Protein AF-0000000087155741 (afdb_homodimer)

InterPro domains:
  IPR010642 Invasion protein B [PF06776] (57-188)
  IPR038696 Invasion protein B superfamily [G3DSA:2.60.40.1880] (53-188)

Secondary structure (DSSP, 8-state):
----------------------------------------------------EEEEEEEEEE-SSTTSPPEEEEEEEEE-TTT--EEEEEEEEE-TTT--EEEEEEE-SSB-GGG-EEEEETTS--EEE---EEETTEEEEEEEPPHHHHHHHHH-SEEEEEEEBTT--EEEEEEE-TTHHHHHTTT-/----------------------------------------------------EEEEEEEEEE-SSTTSPPEEEEEEEEE-TTT--EEEEEEEEE-TTT--EEEEEEE-SSB-GGG-EEEEETTS--EEE---EEETTEEEEEEEPPHHHHHHHHH-SEEEEEEEBTT--EEEEEEE-TTHHHHHTTT-

Radius of gyration: 39.07 Å; Cα contacts (8 Å, |Δi|>4): 659; chains: 2; bounding box: 162×66×84 Å

Foldseek 3Di:
DPPCVDDPPPPCVDDDDPDPPPPPDPDPPPDPPPPPPDDDDDPPPQPQQPFAPKDPKDKDWDAPDPPGDIWMKIKIFGARNVPRHTAKMWMWTQDPPPRWIKIKMFHAPQFPQVQAKWKDFDPDDIDGFHFDAADPNGTIGIGTDDPVNVVSLQPGAWMWMWTGGPVRDIHIHIHGSVCVNVNVVVRD/DCPPPDDDCPDDDDDDDDPDDDDDPDDDPDPPDPPPPPPPPPPPPQPQQPFAPKDPKDKDWDAPDPPGDIWMKIKIFGARNVPRHTAKMWMWTQDPPPRWIKIKMFHAPQFPQVQAKWKDFDPDDIDGFHFDDADPSGTIGIGTDDPVNVVSLQPGQWMWMWTGGPVRRIHIHIHGSVCVNVNVVVRD

Nearest PDB structures (foldseek):
  3dtd-assembly1_C-2  TM=8.698E-01  e=8.700E-10  Bartonella henselae
  3dtd-assembly1_G-2  TM=8.835E-01  e=4.319E-09  Bartonella henselae
  3dtd-assembly1_F-1  TM=8.437E-01  e=2.934E-09  Bartonella henselae
  3fjv-assembly1_A  TM=5.878E-01  e=2.620E-03  Burkholderia pseudomallei K96243
  3dtd-assembly1_C-2  TM=8.702E-01  e=6.127E-10  Bartonella henselae

Solvent-accessible surface area (backbone atoms only — not comparable to full-atom values): 21958 Å² total; per-residue (Å²): 133,84,76,76,74,78,79,78,80,68,79,68,84,72,79,84,81,77,69,81,68,80,71,70,76,68,72,72,71,68,72,74,72,73,69,74,70,72,73,59,81,68,63,77,66,74,76,63,56,74,76,29,56,60,54,69,65,44,65,50,70,47,55,92,42,97,86,41,72,73,50,28,32,34,34,35,42,35,20,37,65,90,75,60,41,75,48,36,36,42,36,40,34,38,43,86,84,78,63,52,37,33,38,39,35,41,34,54,60,48,31,30,46,81,74,26,31,36,41,23,47,62,89,52,78,67,41,80,42,68,48,38,31,37,48,87,87,20,22,32,30,76,43,76,54,50,70,69,55,49,50,43,50,45,72,30,60,29,38,34,44,31,38,29,32,74,86,67,46,76,48,59,45,78,39,79,16,81,52,36,42,68,43,48,65,72,39,106,130,87,80,79,80,83,84,80,83,77,80,73,84,76,82,89,80,84,80,79,74,93,80,62,92,70,78,76,76,75,69,74,71,72,69,72,64,69,70,64,74,68,66,77,69,75,77,66,60,74,79,31,57,61,54,70,65,44,67,49,72,47,54,94,42,98,86,41,72,73,50,27,32,33,35,37,41,35,19,38,66,91,75,59,43,76,46,36,37,42,36,41,35,40,44,86,84,77,64,51,38,33,36,40,35,39,34,56,61,47,30,28,47,81,76,25,31,36,41,23,46,60,89,52,77,68,41,81,41,67,48,38,32,37,50,88,88,19,23,31,29,76,44,75,54,50,71,69,54,49,51,42,48,45,73,29,60,27,38,33,44,31,38,28,32,75,86,67,47,76,48,60,46,78,39,80,16,81,53,36,41,68,44,47,65,73,38,106

Structure (mmCIF, N/CA/C/O backbone):
data_AF-0000000087155741-model_v1
#
loop_
_entity.id
_entity.type
_entity.pdbx_description
1 polymer 'Invasion protein B'
#
loop_
_atom_site.group_PDB
_atom_site.id
_atom_site.type_symbol
_atom_site.label_atom_id
_atom_site.label_alt_id
_atom_site.label_comp_id
_atom_site.label_asym_id
_atom_site.label_entity_id
_atom_site.label_seq_id
_atom_site.pdbx_PDB_ins_code
_atom_site.Cartn_x
_atom_site.Cartn_y
_atom_site.Cartn_z
_atom_site.occupancy
_atom_site.B_iso_or_equiv
_atom_site.auth_seq_id
_atom_site.auth_comp_id
_atom_site.auth_asym_id
_atom_site.auth_atom_id
_atom_site.pdbx_PDB_model_num
ATOM 1 N N . MET A 1 1 ? -69.438 -30.891 37.125 1 28.08 1 MET A N 1
ATOM 2 C CA . MET A 1 1 ? -69.312 -31.453 35.781 1 28.08 1 MET A CA 1
ATOM 3 C C . MET A 1 1 ? -70 -30.594 34.75 1 28.08 1 MET A C 1
ATOM 5 O O . MET A 1 1 ? -71.062 -30.953 34.281 1 28.08 1 MET A O 1
ATOM 9 N N . LYS A 1 2 ? -69.938 -29.266 35.031 1 29.38 2 LYS A N 1
ATOM 10 C CA . LYS A 1 2 ? -70.812 -28.172 34.656 1 29.38 2 LYS A CA 1
ATOM 11 C C . LYS A 1 2 ? -70.688 -27.812 33.188 1 29.38 2 LYS A C 1
ATOM 13 O O . LYS A 1 2 ? -69.688 -27.156 32.812 1 29.38 2 LYS A O 1
ATOM 18 N N . ILE A 1 3 ? -71.062 -28.953 32.25 1 33.22 3 ILE A N 1
ATOM 19 C CA . ILE A 1 3 ? -70.688 -29.047 30.828 1 33.22 3 ILE A CA 1
ATOM 20 C C . ILE A 1 3 ? -71.5 -28.016 30.031 1 33.22 3 ILE A C 1
ATOM 22 O O . ILE A 1 3 ? -72.75 -28.188 29.828 1 33.22 3 ILE A O 1
ATOM 26 N N . VAL A 1 4 ? -71.438 -26.75 30.438 1 31.81 4 VAL A N 1
ATOM 27 C CA . VAL A 1 4 ? -72.375 -25.75 29.938 1 31.81 4 VAL A CA 1
ATOM 28 C C . VAL A 1 4 ? -72.125 -25.484 28.453 1 31.81 4 VAL A C 1
ATOM 30 O O . VAL A 1 4 ? -71.125 -24.891 28.094 1 31.81 4 VAL A O 1
ATOM 33 N N . ALA A 1 5 ? -72.375 -26.578 27.609 1 32.66 5 ALA A N 1
ATOM 34 C CA . ALA A 1 5 ? -72 -26.562 26.203 1 32.66 5 ALA A CA 1
ATOM 35 C C . ALA A 1 5 ? -72.812 -25.578 25.391 1 32.66 5 ALA A C 1
ATOM 37 O O . ALA A 1 5 ? -74 -25.75 25.25 1 32.66 5 ALA A O 1
ATOM 38 N N . LYS A 1 6 ? -72.5 -24.281 25.594 1 30.98 6 LYS A N 1
ATOM 39 C CA . LYS A 1 6 ? -73.375 -23.234 25.062 1 30.98 6 LYS A CA 1
ATOM 40 C C . LYS A 1 6 ? -73.562 -23.391 23.562 1 30.98 6 LYS A C 1
ATOM 42 O O . LYS A 1 6 ? -72.625 -23.781 22.844 1 30.98 6 LYS A O 1
ATOM 47 N N . SER A 1 7 ? -74.875 -23.266 23.188 1 28.97 7 SER A N 1
ATOM 48 C CA . SER A 1 7 ? -75.75 -23.453 22.031 1 28.97 7 SER A CA 1
ATOM 49 C C . SER A 1 7 ? -75.312 -22.625 20.844 1 28.97 7 SER A C 1
ATOM 51 O O . SER A 1 7 ? -74.812 -21.5 21 1 28.97 7 SER A O 1
ATOM 53 N N . LEU A 1 8 ? -75 -23.328 19.672 1 31.33 8 LEU A N 1
ATOM 54 C CA . LEU A 1 8 ? -74.438 -23.172 18.344 1 31.33 8 LEU A CA 1
ATOM 55 C C . LEU A 1 8 ? -75.375 -22.344 17.453 1 31.33 8 LEU A C 1
ATOM 57 O O . LEU A 1 8 ? -75.5 -22.656 16.266 1 31.33 8 LEU A O 1
ATOM 61 N N . VAL A 1 9 ? -75.812 -21.062 18 1 27.45 9 VAL A N 1
ATOM 62 C CA . VAL A 1 9 ? -76.938 -20.531 17.312 1 27.45 9 VAL A CA 1
ATOM 63 C C . VAL A 1 9 ? -76.625 -20.188 15.867 1 27.45 9 VAL A C 1
ATOM 65 O O . VAL A 1 9 ? -75.688 -19.406 15.625 1 27.45 9 VAL A O 1
ATOM 68 N N . VAL A 1 10 ? -76.938 -21.062 14.93 1 28.53 10 VAL A N 1
ATOM 69 C CA . VAL A 1 10 ? -76.688 -21.203 13.508 1 28.53 10 VAL A CA 1
ATOM 70 C C . VAL A 1 10 ? -77.438 -20.125 12.719 1 28.53 10 VAL A C 1
ATOM 72 O O . VAL A 1 10 ? -77.375 -20.094 11.492 1 28.53 10 VAL A O 1
ATOM 75 N N . LEU A 1 11 ? -77.312 -18.828 13.289 1 26.23 11 LEU A N 1
ATOM 76 C CA . LEU A 1 11 ? -78.375 -17.984 12.766 1 26.23 11 LEU A CA 1
ATOM 77 C C . LEU A 1 11 ? -78.25 -17.797 11.258 1 26.23 11 LEU A C 1
ATOM 79 O O . LEU A 1 11 ? -77.188 -17.359 10.773 1 26.23 11 LEU A O 1
ATOM 83 N N . LEU A 1 12 ? -79 -18.562 10.516 1 29.14 12 LEU A N 1
ATOM 84 C CA . LEU A 1 12 ? -79.188 -18.859 9.102 1 29.14 12 LEU A CA 1
ATOM 85 C C . LEU A 1 12 ? -79.625 -17.641 8.312 1 29.14 12 LEU A C 1
ATOM 87 O O . LEU A 1 12 ? -79.938 -17.719 7.125 1 29.14 12 LEU A O 1
ATOM 91 N N . THR A 1 13 ? -79.25 -16.422 8.875 1 26.19 13 THR A N 1
ATOM 92 C CA . THR A 1 13 ? -80.125 -15.367 8.43 1 26.19 13 THR A CA 1
ATOM 93 C C . THR A 1 13 ? -80.125 -15.266 6.906 1 26.19 13 THR A C 1
ATOM 95 O O . THR A 1 13 ? -79.062 -15.258 6.281 1 26.19 13 THR A O 1
ATOM 98 N N . ALA A 1 14 ? -81.188 -15.664 6.41 1 23.64 14 ALA A N 1
ATOM 99 C CA . ALA A 1 14 ? -81.688 -16 5.086 1 23.64 14 ALA A CA 1
ATOM 100 C C . ALA A 1 14 ? -81.438 -14.867 4.098 1 23.64 14 ALA A C 1
ATOM 102 O O . ALA A 1 14 ? -80.938 -15.094 3.004 1 23.64 14 ALA A O 1
ATOM 103 N N . LEU A 1 15 ? -82.312 -13.805 4.223 1 25.3 15 LEU A N 1
ATOM 104 C CA . LEU A 1 15 ? -83.312 -13.672 3.166 1 25.3 15 LEU A CA 1
ATOM 105 C C . LEU A 1 15 ? -82.812 -12.836 2.01 1 25.3 15 LEU A C 1
ATOM 107 O O . LEU A 1 15 ? -82.938 -13.195 0.844 1 25.3 15 LEU A O 1
ATOM 111 N N . GLY A 1 16 ? -82.562 -11.477 2.188 1 24.88 16 GLY A N 1
ATOM 112 C CA . GLY A 1 16 ? -83.375 -10.516 1.485 1 24.88 16 GLY A CA 1
ATOM 113 C C . GLY A 1 16 ? -82.812 -10.164 0.105 1 24.88 16 GLY A C 1
ATOM 114 O O . GLY A 1 16 ? -81.625 -10.328 -0.17 1 24.88 16 GLY A O 1
ATOM 115 N N . VAL A 1 17 ? -83.688 -9.984 -0.93 1 31.94 17 VAL A N 1
ATOM 116 C CA . VAL A 1 17 ? -84 -9.938 -2.359 1 31.94 17 VAL A CA 1
ATOM 117 C C . VAL A 1 17 ? -83.312 -8.734 -2.99 1 31.94 17 VAL A C 1
ATOM 119 O O . VAL A 1 17 ? -83.688 -7.59 -2.758 1 31.94 17 VAL A O 1
ATOM 122 N N . ALA A 1 18 ? -81.938 -8.688 -3.08 1 28.47 18 ALA A N 1
ATOM 123 C CA . ALA A 1 18 ? -81.125 -7.48 -3.305 1 28.47 18 ALA A CA 1
ATOM 124 C C . ALA A 1 18 ? -81.375 -6.93 -4.707 1 28.47 18 ALA A C 1
ATOM 126 O O . ALA A 1 18 ? -81.062 -7.609 -5.699 1 28.47 18 ALA A O 1
ATOM 127 N N . GLY A 1 19 ? -82.562 -6.441 -4.883 1 27.44 19 GLY A N 1
ATOM 128 C CA . GLY A 1 19 ? -82.938 -5.922 -6.184 1 27.44 19 GLY A CA 1
ATOM 129 C C . GLY A 1 19 ? -81.875 -5.137 -6.871 1 27.44 19 GLY A C 1
ATOM 130 O O . GLY A 1 19 ? -80.938 -4.613 -6.211 1 27.44 19 GLY A O 1
ATOM 131 N N . ALA A 1 20 ? -81.812 -5.23 -8.18 1 29.44 20 ALA A N 1
ATOM 132 C CA . ALA A 1 20 ? -80.75 -5.02 -9.188 1 29.44 20 ALA A CA 1
ATOM 133 C C . ALA A 1 20 ? -80.5 -3.531 -9.414 1 29.44 20 ALA A C 1
ATOM 135 O O . ALA A 1 20 ? -81.312 -2.842 -10.023 1 29.44 20 ALA A O 1
ATOM 136 N N . GLY A 1 21 ? -80.562 -2.732 -8.297 1 26.12 21 GLY A N 1
ATOM 137 C CA . GLY A 1 21 ? -80.562 -1.307 -8.586 1 26.12 21 GLY A CA 1
ATOM 138 C C . GLY A 1 21 ? -79.438 -0.919 -9.562 1 26.12 21 GLY A C 1
ATOM 139 O O . GLY A 1 21 ? -78.438 -1.609 -9.672 1 26.12 21 GLY A O 1
ATOM 140 N N . HIS A 1 22 ? -79.938 -0.203 -10.547 1 30.97 22 HIS A N 1
ATOM 141 C CA . HIS A 1 22 ? -79.25 0.369 -11.711 1 30.97 22 HIS A CA 1
ATOM 142 C C . HIS A 1 22 ? -78 1.117 -11.305 1 30.97 22 HIS A C 1
ATOM 144 O O . HIS A 1 22 ? -78.062 2.141 -10.625 1 30.97 22 HIS A O 1
ATOM 150 N N . ALA A 1 23 ? -76.938 0.448 -10.828 1 26.88 23 ALA A N 1
ATOM 151 C CA . ALA A 1 23 ? -75.875 1.231 -10.195 1 26.88 23 ALA A CA 1
ATOM 152 C C . ALA A 1 23 ? -75.188 2.088 -11.219 1 26.88 23 ALA A C 1
ATOM 154 O O . ALA A 1 23 ? -74.438 1.564 -12.078 1 26.88 23 ALA A O 1
ATOM 155 N N . GLN A 1 24 ? -76.062 3.004 -11.828 1 27.42 24 GLN A N 1
ATOM 156 C CA . GLN A 1 24 ? -75.312 3.75 -12.812 1 27.42 24 GLN A CA 1
ATOM 157 C C . GLN A 1 24 ? -73.875 4.117 -12.266 1 27.42 24 GLN A C 1
ATOM 159 O O . GLN A 1 24 ? -73.75 4.477 -11.094 1 27.42 24 GLN A O 1
ATOM 164 N N . ALA A 1 25 ? -73 3.914 -13.109 1 28.09 25 ALA A N 1
ATOM 165 C CA . ALA A 1 25 ? -71.562 3.861 -12.898 1 28.09 25 ALA A CA 1
ATOM 166 C C . ALA A 1 25 ? -71 5.195 -12.375 1 28.09 25 ALA A C 1
ATOM 168 O O . ALA A 1 25 ? -71.25 6.242 -12.984 1 28.09 25 ALA A O 1
ATOM 169 N N . PRO A 1 26 ? -71.188 5.531 -10.961 1 24.05 26 PRO A N 1
ATOM 170 C CA . PRO A 1 26 ? -70.688 6.859 -10.648 1 24.05 26 PRO A CA 1
ATOM 171 C C . PRO A 1 26 ? -69.438 7.215 -11.477 1 24.05 26 PRO A C 1
ATOM 173 O O . PRO A 1 26 ? -68.75 6.324 -11.992 1 24.05 26 PRO A O 1
ATOM 176 N N . LYS A 1 27 ? -69.5 8.531 -11.781 1 25.7 27 LYS A N 1
ATOM 177 C CA . LYS A 1 27 ? -68.375 9.297 -12.297 1 25.7 27 LYS A CA 1
ATOM 178 C C . LYS A 1 27 ? -67.062 8.75 -11.766 1 25.7 27 LYS A C 1
ATOM 180 O O . LYS A 1 27 ? -66.938 8.555 -10.555 1 25.7 27 LYS A O 1
ATOM 185 N N . ALA A 1 28 ? -66.5 8.133 -12.562 1 26.72 28 ALA A N 1
ATOM 186 C CA . ALA A 1 28 ? -65.188 7.508 -12.258 1 26.72 28 ALA A CA 1
ATOM 187 C C . ALA A 1 28 ? -64.375 8.406 -11.352 1 26.72 28 ALA A C 1
ATOM 189 O O . ALA A 1 28 ? -64.125 9.57 -11.68 1 26.72 28 ALA A O 1
ATOM 190 N N . LYS A 1 29 ? -64.75 8.539 -9.914 1 23.39 29 LYS A N 1
ATOM 191 C CA . LYS A 1 29 ? -63.75 9.305 -9.141 1 23.39 29 LYS A CA 1
ATOM 192 C C . LYS A 1 29 ? -62.344 9.141 -9.719 1 23.39 29 LYS A C 1
ATOM 194 O O . LYS A 1 29 ? -61.875 8.016 -9.875 1 23.39 29 LYS A O 1
ATOM 199 N N . ASN A 1 30 ? -62.156 9.953 -10.617 1 27.33 30 ASN A N 1
ATOM 200 C CA . ASN A 1 30 ? -60.781 10.016 -11.102 1 27.33 30 ASN A CA 1
ATOM 201 C C . ASN A 1 30 ? -59.781 9.609 -10.016 1 27.33 30 ASN A C 1
ATOM 203 O O . ASN A 1 30 ? -59.969 9.914 -8.836 1 27.33 30 ASN A O 1
ATOM 207 N N . ALA A 1 31 ? -59.125 8.484 -10.195 1 30.7 31 ALA A N 1
ATOM 208 C CA . ALA A 1 31 ? -58.125 7.848 -9.367 1 30.7 31 ALA A CA 1
ATOM 209 C C . ALA A 1 31 ? -57.312 8.883 -8.594 1 30.7 31 ALA A C 1
ATOM 211 O O . ALA A 1 31 ? -56.938 9.93 -9.125 1 30.7 31 ALA A O 1
ATOM 212 N N . PRO A 1 32 ? -57.375 8.945 -7.094 1 27.22 32 PRO A N 1
ATOM 213 C CA . PRO A 1 32 ? -56.562 9.883 -6.344 1 27.22 32 PRO A CA 1
ATOM 214 C C . PRO A 1 32 ? -55.219 10.172 -7.027 1 27.22 32 PRO A C 1
ATOM 216 O O . PRO A 1 32 ? -54.719 9.328 -7.781 1 27.22 32 PRO A O 1
ATOM 219 N N . ALA A 1 33 ? -54.938 11.453 -7.238 1 32.44 33 ALA A N 1
ATOM 220 C CA . ALA A 1 33 ? -53.562 11.859 -7.594 1 32.44 33 ALA A CA 1
ATOM 221 C C . ALA A 1 33 ? -52.531 10.977 -6.898 1 32.44 33 ALA A C 1
ATOM 223 O O . ALA A 1 33 ? -52.719 10.578 -5.746 1 32.44 33 ALA A O 1
ATOM 224 N N . ALA A 1 34 ? -51.969 10.047 -7.641 1 34.53 34 ALA A N 1
ATOM 225 C CA . ALA A 1 34 ? -50.938 9.25 -7 1 34.53 34 ALA A CA 1
ATOM 226 C C . ALA A 1 34 ? -50.25 10.047 -5.883 1 34.53 34 ALA A C 1
ATOM 228 O O . ALA A 1 34 ? -49.969 11.234 -6.035 1 34.53 34 ALA A O 1
ATOM 229 N N . ALA A 1 35 ? -50.531 9.781 -4.641 1 32.09 35 ALA A N 1
ATOM 230 C CA . ALA A 1 35 ? -49.781 10.414 -3.561 1 32.09 35 ALA A CA 1
ATOM 231 C C . ALA A 1 35 ? -48.312 10.68 -3.975 1 32.09 35 ALA A C 1
ATOM 233 O O . ALA A 1 35 ? -47.75 9.914 -4.738 1 32.09 35 ALA A O 1
ATOM 234 N N . PRO A 1 36 ? -47.875 11.914 -3.82 1 30.33 36 PRO A N 1
ATOM 235 C CA . PRO A 1 36 ? -46.438 12.094 -4.109 1 30.33 36 PRO A CA 1
ATOM 236 C C . PRO A 1 36 ? -45.594 10.961 -3.559 1 30.33 36 PRO A C 1
ATOM 238 O O . PRO A 1 36 ? -45.969 10.328 -2.562 1 30.33 36 PRO A O 1
ATOM 241 N N . ALA A 1 37 ? -44.812 10.305 -4.52 1 37.59 37 ALA A N 1
ATOM 242 C CA . ALA A 1 37 ? -43.75 9.344 -4.207 1 37.59 37 ALA A CA 1
ATOM 243 C C . ALA A 1 37 ? -43.125 9.648 -2.85 1 37.59 37 ALA A C 1
ATOM 245 O O . ALA A 1 37 ? -42.812 10.797 -2.543 1 37.59 37 ALA A O 1
ATOM 246 N N . PRO A 1 38 ? -43.656 8.875 -1.939 1 29.83 38 PRO A N 1
ATOM 247 C CA . PRO A 1 38 ? -42.938 9.367 -0.748 1 29.83 38 PRO A CA 1
ATOM 248 C C . PRO A 1 38 ? -41.531 9.883 -1.058 1 29.83 38 PRO A C 1
ATOM 250 O O . PRO A 1 38 ? -40.875 9.367 -1.955 1 29.83 38 PRO A O 1
ATOM 253 N N . ALA A 1 39 ? -41.344 10.664 -0.529 1 34 39 ALA A N 1
ATOM 254 C CA . ALA A 1 39 ? -40.062 11.312 -0.427 1 34 39 ALA A CA 1
ATOM 255 C C . ALA A 1 39 ? -38.938 10.281 -0.371 1 34 39 ALA A C 1
ATOM 257 O O . ALA A 1 39 ? -39.188 9.094 -0.149 1 34 39 ALA A O 1
ATOM 258 N N . GLN A 1 40 ? -38.094 10.297 0.322 1 30.83 40 GLN A N 1
ATOM 259 C CA . GLN A 1 40 ? -36.719 10.789 0.253 1 30.83 40 GLN A CA 1
ATOM 260 C C . GLN A 1 40 ? -35.719 9.664 0.451 1 30.83 40 GLN A C 1
ATOM 262 O O . GLN A 1 40 ? -34.531 9.828 0.173 1 30.83 40 GLN A O 1
ATOM 267 N N . PRO A 1 41 ? -35.875 8.391 0.787 1 32.22 41 PRO A N 1
ATOM 268 C CA . PRO A 1 41 ? -34.875 8.445 1.859 1 32.22 41 PRO A CA 1
ATOM 269 C C . PRO A 1 41 ? -33.5 8.859 1.358 1 32.22 41 PRO A C 1
ATOM 271 O O . PRO A 1 41 ? -33.062 8.414 0.288 1 32.22 41 PRO A O 1
ATOM 274 N N . THR A 1 42 ? -33.062 9.945 1.697 1 32.66 42 THR A N 1
ATOM 275 C CA . THR A 1 42 ? -31.672 10.289 1.542 1 32.66 42 THR A CA 1
ATOM 276 C C . THR A 1 42 ? -30.797 9.047 1.632 1 32.66 42 THR A C 1
ATOM 278 O O . THR A 1 42 ? -30.922 8.258 2.572 1 32.66 42 THR A O 1
ATOM 281 N N . ALA A 1 43 ? -30.484 8.555 0.605 1 35.5 43 ALA A N 1
ATOM 282 C CA . ALA A 1 43 ? -29.422 7.555 0.646 1 35.5 43 ALA A CA 1
ATOM 283 C C . ALA A 1 43 ? -28.688 7.59 1.982 1 35.5 43 ALA A C 1
ATOM 285 O O . ALA A 1 43 ? -28.5 8.656 2.57 1 35.5 43 ALA A O 1
ATOM 286 N N . PRO A 1 44 ? -28.797 6.566 2.719 1 31.23 44 PRO A N 1
ATOM 287 C CA . PRO A 1 44 ? -28 6.684 3.943 1 31.23 44 PRO A CA 1
ATOM 288 C C . PRO A 1 44 ? -26.781 7.594 3.771 1 31.23 44 PRO A C 1
ATOM 290 O O . PRO A 1 44 ? -26.031 7.461 2.799 1 31.23 44 PRO A O 1
ATOM 293 N N . GLN A 1 45 ? -26.859 8.805 4.164 1 32.66 45 GLN A N 1
ATOM 294 C CA . GLN A 1 45 ? -25.641 9.57 4.363 1 32.66 45 GLN A CA 1
ATOM 295 C C . GLN A 1 45 ? -24.453 8.664 4.691 1 32.66 45 GLN A C 1
ATOM 297 O O . GLN A 1 45 ? -24.562 7.785 5.551 1 32.66 45 GLN A O 1
ATOM 302 N N . GLN A 1 46 ? -23.578 8.461 3.805 1 36.75 46 GLN A N 1
ATOM 303 C CA . GLN A 1 46 ? -22.312 7.816 4.129 1 36.75 46 GLN A CA 1
ATOM 304 C C . GLN A 1 46 ? -22.047 7.852 5.633 1 36.75 46 GLN A C 1
ATOM 306 O O . GLN A 1 46 ? -22 8.93 6.238 1 36.75 46 GLN A O 1
ATOM 311 N N . ALA A 1 47 ? -22.516 6.824 6.246 1 33.81 47 ALA A N 1
ATOM 312 C CA . ALA A 1 47 ? -22.141 6.734 7.656 1 33.81 47 ALA A CA 1
ATOM 313 C C . ALA A 1 47 ? -20.828 7.457 7.922 1 33.81 47 ALA A C 1
ATOM 315 O O . ALA A 1 47 ? -19.781 7.066 7.406 1 33.81 47 ALA A O 1
ATOM 316 N N . ASP A 1 48 ? -20.953 8.727 8.219 1 35.97 48 ASP A N 1
ATOM 317 C CA . ASP A 1 48 ? -19.781 9.359 8.828 1 35.97 48 ASP A CA 1
ATOM 318 C C . ASP A 1 48 ? -19.188 8.477 9.93 1 35.97 48 ASP A C 1
ATOM 320 O O . ASP A 1 48 ? -19.891 8.117 10.883 1 35.97 48 ASP A O 1
ATOM 324 N N . ALA A 1 49 ? -18.312 7.684 9.562 1 47.53 49 ALA A N 1
ATOM 325 C CA . ALA A 1 49 ? -17.641 7.039 10.688 1 47.53 49 ALA A CA 1
ATOM 326 C C . ALA A 1 49 ? -17.719 7.898 11.945 1 47.53 49 ALA A C 1
ATOM 328 O O . ALA A 1 49 ? -17.672 9.125 11.867 1 47.53 49 ALA A O 1
ATOM 329 N N . PRO A 1 50 ? -18.219 7.289 13.031 1 46.84 50 PRO A N 1
ATOM 330 C CA . PRO A 1 50 ? -18.25 8.109 14.242 1 46.84 50 PRO A CA 1
ATOM 331 C C . PRO A 1 50 ? -17 8.984 14.383 1 46.84 50 PRO A C 1
ATOM 333 O O . PRO A 1 50 ? -15.906 8.578 13.977 1 46.84 50 PRO A O 1
ATOM 336 N N . PRO A 1 51 ? -17.219 10.219 14.617 1 47.59 51 PRO A N 1
ATOM 337 C CA . PRO A 1 51 ? -16.109 11.141 14.773 1 47.59 51 PRO A CA 1
ATOM 338 C C . PRO A 1 51 ? -15 10.586 15.672 1 47.59 51 PRO A C 1
ATOM 340 O O . PRO A 1 51 ? -15.273 10.195 16.812 1 47.59 51 PRO A O 1
ATOM 343 N N . GLY A 1 52 ? -14.117 9.844 15.258 1 53.41 52 GLY A N 1
ATOM 344 C CA . GLY A 1 52 ? -12.938 9.57 16.078 1 53.41 52 GLY A CA 1
ATOM 345 C C . GLY A 1 52 ? -12.477 10.781 16.859 1 53.41 52 GLY A C 1
ATOM 346 O O . GLY A 1 52 ? -12.852 11.914 16.562 1 53.41 52 GLY A O 1
ATOM 347 N N . SER A 1 53 ? -12.227 10.531 18.078 1 58.62 53 SER A N 1
ATOM 348 C CA . SER A 1 53 ? -11.609 11.594 18.859 1 58.62 53 SER A CA 1
ATOM 349 C C . SER A 1 53 ? -10.383 12.164 18.156 1 58.62 53 SER A C 1
ATOM 351 O O . SER A 1 53 ? -9.484 11.414 17.766 1 58.62 53 SER A O 1
ATOM 353 N N . ASN A 1 54 ? -10.539 13.25 17.516 1 65.62 54 ASN A N 1
ATOM 354 C CA . ASN A 1 54 ? -9.445 14.016 16.938 1 65.62 54 ASN A CA 1
ATOM 355 C C . ASN A 1 54 ? -8.742 14.875 17.984 1 65.62 54 ASN A C 1
ATOM 357 O O . ASN A 1 54 ? -9.398 15.508 18.812 1 65.62 54 ASN A O 1
ATOM 361 N N . THR A 1 55 ? -7.496 14.539 18.203 1 70.06 55 THR A N 1
ATOM 362 C CA . THR A 1 55 ? -6.691 15.469 18.984 1 70.06 55 THR A CA 1
ATOM 363 C C . THR A 1 55 ? -6.176 16.609 18.094 1 70.06 55 THR A C 1
ATOM 365 O O . THR A 1 55 ? -5.547 16.359 17.062 1 70.06 55 THR A O 1
ATOM 368 N N . GLY A 1 56 ? -6.703 17.812 18.234 1 88 56 GLY A N 1
ATOM 369 C CA . GLY A 1 56 ? -6.238 19.016 17.562 1 88 56 GLY A CA 1
ATOM 370 C C . GLY A 1 56 ? -4.832 18.891 17.016 1 88 56 GLY A C 1
ATOM 371 O O . GLY A 1 56 ? -4.215 17.828 17.109 1 88 56 GLY A O 1
ATOM 372 N N . TRP A 1 57 ? -4.328 19.859 16.203 1 95.12 57 TRP A N 1
ATOM 373 C CA . TRP A 1 57 ? -2.965 19.891 15.688 1 95.12 57 TRP A CA 1
ATOM 374 C C . TRP A 1 57 ? -1.966 20.203 16.797 1 95.12 57 TRP A C 1
ATOM 376 O O . TRP A 1 57 ? -2.225 21.047 17.656 1 95.12 57 TRP A O 1
ATOM 386 N N . VAL A 1 58 ? -0.867 19.469 16.75 1 94.75 58 VAL A N 1
ATOM 387 C CA . VAL A 1 58 ? 0.188 19.688 17.734 1 94.75 58 VAL A CA 1
ATOM 388 C C . VAL A 1 58 ? 1.526 19.891 17.031 1 94.75 58 VAL A C 1
ATOM 390 O O . VAL A 1 58 ? 1.88 19.109 16.141 1 94.75 58 VAL A O 1
ATOM 393 N N . ALA A 1 59 ? 2.221 20.875 17.438 1 95.25 59 ALA A N 1
ATOM 394 C CA . ALA A 1 59 ? 3.561 21.125 16.906 1 95.25 59 ALA A CA 1
ATOM 395 C C . ALA A 1 59 ? 4.629 20.594 17.859 1 95.25 59 ALA A C 1
ATOM 397 O O . ALA A 1 59 ? 4.48 20.703 19.094 1 95.25 59 ALA A O 1
ATOM 398 N N . ARG A 1 60 ? 5.574 20.031 17.312 1 92.62 60 ARG A N 1
ATOM 399 C CA . ARG A 1 60 ? 6.746 19.609 18.078 1 92.62 60 ARG A CA 1
ATOM 400 C C . ARG A 1 60 ? 8.031 19.953 17.328 1 92.62 60 ARG A C 1
ATOM 402 O O . ARG A 1 60 ? 8.109 19.797 16.109 1 92.62 60 ARG A O 1
ATOM 409 N N . CYS A 1 61 ? 9 20.438 18.109 1 89.75 61 CYS A N 1
ATOM 410 C CA . CYS A 1 61 ? 10.297 20.781 17.531 1 89.75 61 CYS A CA 1
ATOM 411 C C . CYS A 1 61 ? 11.422 20.094 18.312 1 89.75 61 CYS A C 1
ATOM 413 O O . CYS A 1 61 ? 11.367 20 19.547 1 89.75 61 CYS A O 1
ATOM 415 N N . THR A 1 62 ? 12.258 19.578 17.594 1 87.88 62 THR A N 1
ATOM 416 C CA . THR A 1 62 ? 13.422 18.953 18.203 1 87.88 62 THR A CA 1
ATOM 417 C C . THR A 1 62 ? 14.711 19.438 17.562 1 87.88 62 THR A C 1
ATOM 419 O O . THR A 1 62 ? 14.695 19.953 16.438 1 87.88 62 THR A O 1
ATOM 422 N N . SER A 1 63 ? 15.797 19.469 18.359 1 86.56 63 SER A N 1
ATOM 423 C CA . SER A 1 63 ? 17.125 19.828 17.875 1 86.56 63 SER A CA 1
ATOM 424 C C . SER A 1 63 ? 18.172 18.828 18.359 1 86.56 63 SER A C 1
ATOM 426 O O . SER A 1 63 ? 18.047 18.281 19.453 1 86.56 63 SER A O 1
ATOM 428 N N . ALA A 1 64 ? 19.156 18.5 17.375 1 88.25 64 ALA A N 1
ATOM 429 C CA . ALA A 1 64 ? 20.234 17.594 17.766 1 88.25 64 ALA A CA 1
ATOM 430 C C . ALA A 1 64 ? 21.109 18.203 18.859 1 88.25 64 ALA A C 1
ATOM 432 O O . ALA A 1 64 ? 21.734 17.469 19.641 1 88.25 64 ALA A O 1
ATOM 433 N N . SER A 1 65 ? 21.25 19.531 18.828 1 89 65 SER A N 1
ATOM 434 C CA . SER A 1 65 ? 22.047 20.266 19.812 1 89 65 SER A CA 1
ATOM 435 C C . SER A 1 65 ? 21.562 21.703 19.953 1 89 65 SER A C 1
ATOM 437 O O . SER A 1 65 ? 20.688 22.141 19.203 1 89 65 SER A O 1
ATOM 439 N N . ARG A 1 66 ? 22.062 22.391 20.969 1 88.88 66 ARG A N 1
ATOM 440 C CA . ARG A 1 66 ? 21.672 23.766 21.234 1 88.88 66 ARG A CA 1
ATOM 441 C C . ARG A 1 66 ? 21.906 24.641 20.016 1 88.88 66 ARG A C 1
ATOM 443 O O . ARG A 1 66 ? 21.188 25.625 19.781 1 88.88 66 ARG A O 1
ATOM 450 N N . ASP A 1 67 ? 22.953 24.25 19.203 1 89 67 ASP A N 1
ATOM 451 C CA . ASP A 1 67 ? 23.344 25.094 18.078 1 89 67 ASP A CA 1
ATOM 452 C C . ASP A 1 67 ? 22.781 24.562 16.766 1 89 67 ASP A C 1
ATOM 454 O O . ASP A 1 67 ? 22.953 25.172 15.719 1 89 67 ASP A O 1
ATOM 458 N N . ALA A 1 68 ? 22.141 23.5 16.859 1 84.25 68 ALA A N 1
ATOM 459 C CA . ALA A 1 68 ? 21.609 22.906 15.641 1 84.25 68 ALA A CA 1
ATOM 460 C C . ALA A 1 68 ? 20.234 23.453 15.312 1 84.25 68 ALA A C 1
ATOM 462 O O . ALA A 1 68 ? 19.469 23.828 16.203 1 84.25 68 ALA A O 1
ATOM 463 N N . PRO A 1 69 ? 20.016 23.594 13.992 1 83.56 69 PRO A N 1
ATOM 464 C CA . PRO A 1 69 ? 18.672 24.031 13.609 1 83.56 69 PRO A CA 1
ATOM 465 C C . PRO A 1 69 ? 17.578 23.141 14.164 1 83.56 69 PRO A C 1
ATOM 467 O O . PRO A 1 69 ? 17.797 21.938 14.359 1 83.56 69 PRO A O 1
ATOM 470 N N . LEU A 1 70 ? 16.438 23.812 14.469 1 83.5 70 LEU A N 1
ATOM 471 C CA . LEU A 1 70 ? 15.266 23.062 14.922 1 83.5 70 LEU A CA 1
ATOM 472 C C . LEU A 1 70 ? 14.594 22.344 13.758 1 83.5 70 LEU A C 1
ATOM 474 O O . LEU A 1 70 ? 14.477 22.906 12.664 1 83.5 70 LEU A O 1
ATOM 478 N N . GLU A 1 71 ? 14.289 21.078 14 1 87.5 71 GLU A N 1
ATOM 479 C CA . GLU A 1 71 ? 13.375 20.359 13.125 1 87.5 71 GLU A CA 1
ATOM 480 C C . GLU A 1 71 ? 11.961 20.328 13.711 1 87.5 71 GLU A C 1
ATOM 482 O O . GLU A 1 71 ? 11.75 19.781 14.805 1 87.5 71 GLU A O 1
ATOM 487 N N . CYS A 1 72 ? 11.07 21.016 12.969 1 90.25 72 CYS A N 1
ATOM 488 C CA . CYS A 1 72 ? 9.727 21.141 13.523 1 90.25 72 CYS A CA 1
ATOM 489 C C . CYS A 1 72 ? 8.711 20.406 12.656 1 90.25 72 CYS A C 1
ATOM 491 O O . CYS A 1 72 ? 8.844 20.375 11.43 1 90.25 72 CYS A O 1
ATOM 493 N N . ALA A 1 73 ? 7.719 19.844 13.336 1 95.25 73 ALA A N 1
ATOM 494 C CA . ALA A 1 73 ? 6.605 19.188 12.664 1 95.25 73 ALA A CA 1
ATOM 495 C C . ALA A 1 73 ? 5.297 19.406 13.422 1 95.25 73 ALA A C 1
ATOM 497 O O . ALA A 1 73 ? 5.309 19.734 14.609 1 95.25 73 ALA A O 1
ATOM 498 N N . MET A 1 74 ? 4.266 19.266 12.664 1 95.94 74 MET A N 1
ATOM 499 C CA . MET A 1 74 ? 2.957 19.234 13.312 1 95.94 74 MET A CA 1
ATOM 500 C C . MET A 1 74 ? 2.197 17.969 12.938 1 95.94 74 MET A C 1
ATOM 502 O O . MET A 1 74 ? 2.426 17.391 11.867 1 95.94 74 MET A O 1
ATOM 506 N N . GLU A 1 75 ? 1.341 17.578 13.859 1 95.88 75 GLU A N 1
ATOM 507 C CA . GLU A 1 75 ? 0.667 16.312 13.641 1 95.88 75 GLU A CA 1
ATOM 508 C C . GLU A 1 75 ? -0.767 16.344 14.164 1 95.88 75 GLU A C 1
ATOM 510 O O . GLU A 1 75 ? -1.07 17.078 15.109 1 95.88 75 GLU A O 1
ATOM 515 N N . GLN A 1 76 ? -1.592 15.586 13.523 1 93.69 76 GLN A N 1
ATOM 516 C CA . GLN A 1 76 ? -2.957 15.312 13.961 1 93.69 76 GLN A CA 1
ATOM 517 C C . GLN A 1 76 ? -3.342 13.859 13.703 1 93.69 76 GLN A C 1
ATOM 519 O O . GLN A 1 76 ? -3 13.297 12.664 1 93.69 76 GLN A O 1
ATOM 524 N N . THR A 1 77 ? -4.098 13.281 14.688 1 92.88 77 THR A N 1
ATOM 525 C CA . THR A 1 77 ? -4.52 11.891 14.57 1 92.88 77 THR A CA 1
ATOM 526 C C . THR A 1 77 ? -6.039 11.773 14.641 1 92.88 77 THR A C 1
ATOM 528 O O . THR A 1 77 ? -6.684 12.477 15.422 1 92.88 77 THR A O 1
ATOM 531 N N . ALA A 1 78 ? -6.535 10.969 13.781 1 90.62 78 ALA A N 1
ATOM 532 C CA . ALA A 1 78 ? -7.914 10.5 13.914 1 90.62 78 ALA A CA 1
ATOM 533 C C . ALA A 1 78 ? -7.953 9.07 14.438 1 90.62 78 ALA A C 1
ATOM 535 O O . ALA A 1 78 ? -7.348 8.172 13.852 1 90.62 78 ALA A O 1
ATOM 536 N N . VAL A 1 79 ? -8.641 8.891 15.578 1 85.31 79 VAL A N 1
ATOM 537 C CA . VAL A 1 79 ? -8.719 7.57 16.203 1 85.31 79 VAL A CA 1
ATOM 538 C C . VAL A 1 79 ? -10.188 7.164 16.359 1 85.31 79 VAL A C 1
ATOM 540 O O . VAL A 1 79 ? -11.055 8.016 16.531 1 85.31 79 VAL A O 1
ATOM 543 N N . LEU A 1 80 ? -10.445 5.871 16.125 1 76.44 80 LEU A N 1
ATOM 544 C CA . LEU A 1 80 ? -11.766 5.352 16.484 1 76.44 80 LEU A CA 1
ATOM 545 C C . LEU A 1 80 ? -11.992 5.41 17.984 1 76.44 80 LEU A C 1
ATOM 547 O O . LEU A 1 80 ? -11.211 4.852 18.766 1 76.44 80 LEU A O 1
ATOM 551 N N . THR A 1 81 ? -13 6.086 18.328 1 72.56 81 THR A N 1
ATOM 552 C CA . THR A 1 81 ? -13.25 6.328 19.75 1 72.56 81 THR A CA 1
ATOM 553 C C . THR A 1 81 ? -13.453 5.012 20.5 1 72.56 81 THR A C 1
ATOM 555 O O . THR A 1 81 ? -12.945 4.832 21.609 1 72.56 81 THR A O 1
ATOM 558 N N . LYS A 1 82 ? -14.102 4.133 19.938 1 69.81 82 LYS A N 1
ATOM 559 C CA . LYS A 1 82 ? -14.461 2.91 20.641 1 69.81 82 LYS A CA 1
ATOM 560 C C . LYS A 1 82 ? -13.25 2.004 20.828 1 69.81 82 LYS A C 1
ATOM 562 O O . LYS A 1 82 ? -13.07 1.4 21.891 1 69.81 82 LYS A O 1
ATOM 567 N N . THR A 1 83 ? -12.336 1.979 19.969 1 71.44 83 THR A N 1
ATOM 568 C CA . THR A 1 83 ? -11.242 1.013 20 1 71.44 83 THR A CA 1
ATOM 569 C C . THR A 1 83 ? -9.906 1.718 20.188 1 71.44 83 THR A C 1
ATOM 571 O O . THR A 1 83 ? -8.906 1.083 20.531 1 71.44 83 THR A O 1
ATOM 574 N N . GLY A 1 84 ? -9.914 2.967 20.047 1 76.69 84 GLY A N 1
ATOM 575 C CA . GLY A 1 84 ? -8.664 3.701 20.078 1 76.69 84 GLY A CA 1
ATOM 576 C C . GLY A 1 84 ? -7.773 3.432 18.875 1 76.69 84 GLY A C 1
ATOM 577 O O . GLY A 1 84 ? -6.625 3.879 18.844 1 76.69 84 GLY A O 1
ATOM 578 N N . GLN A 1 85 ? -8.305 2.773 17.984 1 80.25 85 GLN A N 1
ATOM 579 C CA . GLN A 1 85 ? -7.543 2.404 16.797 1 80.25 85 GLN A CA 1
ATOM 580 C C . GLN A 1 85 ? -7.242 3.629 15.938 1 80.25 85 GLN A C 1
ATOM 582 O O . GLN A 1 85 ? -8.148 4.398 15.602 1 80.25 85 GLN A O 1
ATOM 587 N N . LEU A 1 86 ? -5.875 3.773 15.711 1 83.5 86 LEU A N 1
ATOM 588 C CA . LEU A 1 86 ? -5.461 4.805 14.766 1 83.5 86 LEU A CA 1
ATOM 589 C C . LEU A 1 86 ? -6.055 4.547 13.383 1 83.5 86 LEU A C 1
ATOM 591 O O . LEU A 1 86 ? -5.895 3.455 12.828 1 83.5 86 LEU A O 1
ATOM 595 N N . ILE A 1 87 ? -6.734 5.621 12.961 1 91.31 87 ILE A N 1
ATOM 596 C CA . ILE A 1 87 ? -7.328 5.488 11.633 1 91.31 87 ILE A CA 1
ATOM 597 C C . ILE A 1 87 ? -6.504 6.281 10.617 1 91.31 87 ILE A C 1
ATOM 599 O O . ILE A 1 87 ? -6.109 5.746 9.578 1 91.31 87 ILE A O 1
ATOM 603 N N . VAL A 1 88 ? -6.266 7.527 11 1 96.25 88 VAL A N 1
ATOM 604 C CA . VAL A 1 88 ? -5.445 8.375 10.141 1 96.25 88 VAL A CA 1
ATOM 605 C C . VAL A 1 88 ? -4.523 9.234 11 1 96.25 88 VAL A C 1
ATOM 607 O O . VAL A 1 88 ? -4.945 9.789 12.016 1 96.25 88 VAL A O 1
ATOM 610 N N . LEU A 1 89 ? -3.266 9.336 10.594 1 96.25 89 LEU A N 1
ATOM 611 C CA . LEU A 1 89 ? -2.299 10.281 11.141 1 96.25 89 LEU A CA 1
ATOM 612 C C . LEU A 1 89 ? -1.725 11.172 10.047 1 96.25 89 LEU A C 1
ATOM 614 O O . LEU A 1 89 ? -1.279 10.672 9.008 1 96.25 89 LEU A O 1
ATOM 618 N N . VAL A 1 90 ? -1.776 12.438 10.305 1 97.12 90 VAL A N 1
ATOM 619 C CA . VAL A 1 90 ? -1.164 13.398 9.383 1 97.12 90 VAL A CA 1
ATOM 620 C C . VAL A 1 90 ? -0.003 14.102 10.078 1 97.12 90 VAL A C 1
ATOM 622 O O . VAL A 1 90 ? -0.179 14.695 11.148 1 97.12 90 VAL A O 1
ATOM 625 N N . ASN A 1 91 ? 1.115 14.023 9.461 1 97.25 91 ASN A N 1
ATOM 626 C CA . ASN A 1 91 ? 2.318 14.734 9.891 1 97.25 91 ASN A CA 1
ATOM 627 C C . ASN A 1 91 ? 2.816 15.688 8.805 1 97.25 91 ASN A C 1
ATOM 629 O O . ASN A 1 91 ? 2.926 15.305 7.637 1 97.25 91 ASN A O 1
ATOM 633 N N . ILE A 1 92 ? 3.045 16.906 9.188 1 97.12 92 ILE A N 1
ATOM 634 C CA . ILE A 1 92 ? 3.549 17.891 8.25 1 97.12 92 ILE A CA 1
ATOM 635 C C . ILE A 1 92 ? 4.883 18.453 8.742 1 97.12 92 ILE A C 1
ATOM 637 O O . ILE A 1 92 ? 4.992 18.875 9.898 1 97.12 92 ILE A O 1
ATOM 641 N N . ARG A 1 93 ? 5.801 18.391 7.809 1 95.19 93 ARG A N 1
ATOM 642 C CA . ARG A 1 93 ? 7.125 18.938 8.094 1 95.19 93 ARG A CA 1
ATOM 643 C C . ARG A 1 93 ? 7.496 20.016 7.082 1 95.19 93 ARG A C 1
ATOM 645 O O . ARG A 1 93 ? 7.082 19.953 5.922 1 95.19 93 ARG A O 1
ATOM 652 N N . VAL A 1 94 ? 8.203 20.953 7.648 1 89.81 94 VAL A N 1
ATOM 653 C CA . VAL A 1 94 ? 8.727 22 6.777 1 89.81 94 VAL A CA 1
ATOM 654 C C . VAL A 1 94 ? 10.25 21.906 6.719 1 89.81 94 VAL A C 1
ATOM 656 O O . VAL A 1 94 ? 10.93 22.094 7.73 1 89.81 94 VAL A O 1
ATOM 659 N N . ALA A 1 95 ? 10.648 21.516 5.52 1 76.88 95 ALA A N 1
ATOM 660 C CA . ALA A 1 95 ? 12.094 21.453 5.355 1 76.88 95 ALA A CA 1
ATOM 661 C C . ALA A 1 95 ? 12.727 22.828 5.508 1 76.88 95 ALA A C 1
ATOM 663 O O . ALA A 1 95 ? 12.211 23.812 4.977 1 76.88 95 ALA A O 1
ATOM 664 N N . ALA A 1 96 ? 13.836 22.891 6.211 1 73.62 96 ALA A N 1
ATOM 665 C CA . ALA A 1 96 ? 14.5 24.156 6.504 1 73.62 96 ALA A CA 1
ATOM 666 C C . ALA A 1 96 ? 15.07 24.797 5.238 1 73.62 96 ALA A C 1
ATOM 668 O O . ALA A 1 96 ? 15.109 26.016 5.105 1 73.62 96 ALA A O 1
ATOM 669 N N . ASP A 1 97 ? 15.414 23.984 4.332 1 77.06 97 ASP A N 1
ATOM 670 C CA . ASP A 1 97 ? 16.125 24.469 3.156 1 77.06 97 ASP A CA 1
ATOM 671 C C . ASP A 1 97 ? 15.148 24.922 2.07 1 77.06 97 ASP A C 1
ATOM 673 O O . ASP A 1 97 ? 15.266 26.016 1.538 1 77.06 97 ASP A O 1
ATOM 677 N N . THR A 1 98 ? 14.125 24.203 1.732 1 78.06 98 THR A N 1
ATOM 678 C CA . THR A 1 98 ? 13.219 24.484 0.624 1 78.06 98 THR A CA 1
ATOM 679 C C . THR A 1 98 ? 12 25.266 1.107 1 78.06 98 THR A C 1
ATOM 681 O O . THR A 1 98 ? 11.305 25.891 0.311 1 78.06 98 THR A O 1
ATOM 684 N N . ARG A 1 99 ? 11.773 25.203 2.373 1 81.88 99 ARG A N 1
ATOM 685 C CA . ARG A 1 99 ? 10.609 25.812 3.004 1 81.88 99 ARG A CA 1
ATOM 686 C C . ARG A 1 99 ? 9.32 25.25 2.424 1 81.88 99 ARG A C 1
ATOM 688 O O . ARG A 1 99 ? 8.25 25.859 2.566 1 81.88 99 ARG A O 1
ATOM 695 N N . THR A 1 100 ? 9.406 24.188 1.663 1 88.5 100 THR A N 1
ATOM 696 C CA . THR A 1 100 ? 8.219 23.516 1.153 1 88.5 100 THR A CA 1
ATOM 697 C C . THR A 1 100 ? 7.699 22.5 2.16 1 88.5 100 THR A C 1
ATOM 699 O O . THR A 1 100 ? 8.438 21.594 2.58 1 88.5 100 THR A O 1
ATOM 702 N N . PRO A 1 101 ? 6.488 22.641 2.537 1 94.88 101 PRO A N 1
ATOM 703 C CA . PRO A 1 101 ? 5.965 21.641 3.477 1 94.88 101 PRO A CA 1
ATOM 704 C C . PRO A 1 101 ? 5.691 20.297 2.816 1 94.88 101 PRO A C 1
ATOM 706 O O . PRO A 1 101 ? 5.262 20.25 1.661 1 94.88 101 PRO A O 1
ATOM 709 N N . VAL A 1 102 ? 5.996 19.266 3.518 1 95.44 102 VAL A N 1
ATOM 710 C CA . VAL A 1 102 ? 5.734 17.891 3.09 1 95.44 102 VAL A CA 1
ATOM 711 C C . VAL A 1 102 ? 4.773 17.219 4.07 1 95.44 102 VAL A C 1
ATOM 713 O O . VAL A 1 102 ? 4.953 17.312 5.285 1 95.44 102 VAL A O 1
ATOM 716 N N . ALA A 1 103 ? 3.779 16.578 3.51 1 96.88 103 ALA A N 1
ATOM 717 C CA . ALA A 1 103 ? 2.836 15.82 4.332 1 96.88 103 ALA A CA 1
ATOM 718 C C . ALA A 1 103 ? 3.16 14.328 4.312 1 96.88 103 ALA A C 1
ATOM 720 O O . ALA A 1 103 ? 3.367 13.742 3.242 1 96.88 103 ALA A O 1
ATOM 721 N N . LEU A 1 104 ? 3.229 13.75 5.484 1 97.56 104 LEU A N 1
ATOM 722 C CA . LEU A 1 104 ? 3.223 12.305 5.672 1 97.56 104 LEU A CA 1
ATOM 723 C C . LEU A 1 104 ? 1.908 11.844 6.297 1 97.56 104 LEU A C 1
ATOM 725 O O . LEU A 1 104 ? 1.601 12.195 7.438 1 97.56 104 LEU A O 1
ATOM 729 N N . ILE A 1 105 ? 1.181 11.047 5.508 1 98.19 105 ILE A N 1
ATOM 730 C CA . ILE A 1 105 ? -0.11 10.562 5.984 1 98.19 105 ILE A CA 1
ATOM 731 C C . ILE A 1 105 ? -0.056 9.047 6.172 1 98.19 105 ILE A C 1
ATOM 733 O O . ILE A 1 105 ? 0.334 8.312 5.262 1 98.19 105 ILE A O 1
ATOM 737 N N . GLN A 1 106 ? -0.482 8.641 7.363 1 98.19 106 GLN A N 1
ATOM 738 C CA . GLN A 1 106 ? -0.572 7.215 7.672 1 98.19 106 GLN A CA 1
ATOM 739 C C . GLN A 1 106 ? -2.018 6.73 7.602 1 98.19 106 GLN A C 1
ATOM 741 O O . GLN A 1 106 ? -2.908 7.32 8.219 1 98.19 106 GLN A O 1
ATOM 746 N N . LEU A 1 107 ? -2.236 5.68 6.852 1 98.12 107 LEU A N 1
ATOM 747 C CA . LEU A 1 107 ? -3.529 5.031 6.668 1 98.12 107 LEU A CA 1
ATOM 748 C C . LEU A 1 107 ? -3.486 3.584 7.148 1 98.12 107 LEU A C 1
ATOM 750 O O . LEU A 1 107 ? -2.406 3.014 7.316 1 98.12 107 LEU A O 1
ATOM 754 N N . PRO A 1 108 ? -4.668 2.961 7.379 1 96.94 108 PRO A N 1
ATOM 755 C CA . PRO A 1 108 ? -4.66 1.562 7.812 1 96.94 108 PRO A CA 1
ATOM 756 C C . PRO A 1 108 ? -4.242 0.602 6.703 1 96.94 108 PRO A C 1
ATOM 758 O O . PRO A 1 108 ? -4.215 0.983 5.527 1 96.94 108 PRO A O 1
ATOM 761 N N . LEU A 1 109 ? -3.871 -0.61 7.074 1 97.62 109 LEU A N 1
ATOM 762 C CA . LEU A 1 109 ? -3.707 -1.708 6.129 1 97.62 109 LEU A CA 1
ATOM 763 C C . LEU A 1 109 ? -5.059 -2.199 5.625 1 97.62 109 LEU A C 1
ATOM 765 O O . LEU A 1 109 ? -6.105 -1.77 6.117 1 97.62 109 LEU A O 1
ATOM 769 N N . GLY A 1 110 ? -5.043 -3.016 4.531 1 97.81 110 GLY A N 1
ATOM 770 C CA . GLY A 1 110 ? -6.258 -3.633 4.023 1 97.81 110 GLY A CA 1
ATOM 771 C C . GLY A 1 110 ? -7.02 -2.744 3.061 1 97.81 110 GLY A C 1
ATOM 772 O O . GLY A 1 110 ? -8.234 -2.879 2.916 1 97.81 110 GLY A O 1
ATOM 773 N N . LEU A 1 111 ? -6.312 -1.809 2.467 1 98.31 111 LEU A N 1
ATOM 774 C CA . LEU A 1 111 ? -6.953 -0.876 1.547 1 98.31 111 LEU A CA 1
ATOM 775 C C . LEU A 1 111 ? -7.016 -1.459 0.139 1 98.31 111 LEU A C 1
ATOM 777 O O . LEU A 1 111 ? -6.289 -2.4 -0.18 1 98.31 111 LEU A O 1
ATOM 781 N N . ASN A 1 112 ? -7.922 -0.882 -0.632 1 98.5 112 ASN A N 1
ATOM 782 C CA . ASN A 1 112 ? -7.902 -1.045 -2.082 1 98.5 112 ASN A CA 1
ATOM 783 C C . ASN A 1 112 ? -6.895 -0.105 -2.736 1 98.5 112 ASN A C 1
ATOM 785 O O . ASN A 1 112 ? -7.234 1.021 -3.104 1 98.5 112 ASN A O 1
ATOM 789 N N . LEU A 1 113 ? -5.688 -0.564 -2.963 1 98.69 113 LEU A N 1
ATOM 790 C CA . LEU A 1 113 ? -4.539 0.295 -3.223 1 98.69 113 LEU A CA 1
ATOM 791 C C . LEU A 1 113 ? -4.633 0.922 -4.609 1 98.69 113 LEU A C 1
ATOM 793 O O . LEU A 1 113 ? -4.234 2.074 -4.801 1 98.69 113 LEU A O 1
ATOM 797 N N . PRO A 1 114 ? -5.164 0.251 -5.605 1 97.38 114 PRO A N 1
ATOM 798 C CA . PRO A 1 114 ? -5.172 0.828 -6.953 1 97.38 114 PRO A CA 1
ATOM 799 C C . PRO A 1 114 ? -5.984 2.117 -7.035 1 97.38 114 PRO A C 1
ATOM 801 O O . PRO A 1 114 ? -5.723 2.963 -7.895 1 97.38 114 PRO A O 1
ATOM 804 N N . VAL A 1 115 ? -6.875 2.342 -6.148 1 97.19 115 VAL A N 1
ATOM 805 C CA . VAL A 1 115 ? -7.738 3.516 -6.227 1 97.19 115 VAL A CA 1
ATOM 806 C C . VAL A 1 115 ? -7.066 4.699 -5.531 1 97.19 115 VAL A C 1
ATOM 808 O O . VAL A 1 115 ? -7.449 5.852 -5.738 1 97.19 115 VAL A O 1
ATOM 811 N N . GLY A 1 116 ? -6.086 4.363 -4.672 1 98.12 116 GLY A N 1
ATOM 812 C CA . GLY A 1 116 ? -5.414 5.418 -3.932 1 98.12 116 GLY A CA 1
ATOM 813 C C . GLY A 1 116 ? -6.289 6.051 -2.865 1 98.12 116 GLY A C 1
ATOM 814 O O . GLY A 1 116 ? -7.152 5.383 -2.289 1 98.12 116 GLY A O 1
ATOM 815 N N . ALA A 1 117 ? -5.961 7.285 -2.508 1 98.31 117 ALA A N 1
ATOM 816 C CA . ALA A 1 117 ? -6.719 8.07 -1.537 1 98.31 117 ALA A CA 1
ATOM 817 C C . ALA A 1 117 ? -7.141 9.414 -2.125 1 98.31 117 ALA A C 1
ATOM 819 O O . ALA A 1 117 ? -6.699 9.781 -3.217 1 98.31 117 ALA A O 1
ATOM 820 N N . LYS A 1 118 ? -8.008 10.031 -1.434 1 98.12 118 LYS A N 1
ATOM 821 C CA . LYS A 1 118 ? -8.461 11.367 -1.805 1 98.12 118 LYS A CA 1
ATOM 822 C C . LYS A 1 118 ? -8.375 12.328 -0.621 1 98.12 118 LYS A C 1
ATOM 824 O O . LYS A 1 118 ? -8.719 11.961 0.507 1 98.12 118 LYS A O 1
ATOM 829 N N . LEU A 1 119 ? -7.926 13.5 -0.938 1 97.69 119 LEU A N 1
ATOM 830 C CA . LEU A 1 119 ? -7.887 14.586 0.033 1 97.69 119 LEU A CA 1
ATOM 831 C C . LEU A 1 119 ? -8.781 15.742 -0.407 1 97.69 119 LEU A C 1
ATOM 833 O O . LEU A 1 119 ? -8.75 16.156 -1.571 1 97.69 119 LEU A O 1
ATOM 837 N N . GLN A 1 120 ? -9.539 16.188 0.539 1 97.81 120 GLN A N 1
ATOM 838 C CA . GLN A 1 120 ? -10.461 17.281 0.238 1 97.81 120 GLN A CA 1
ATOM 839 C C . GLN A 1 120 ? -10.578 18.234 1.422 1 97.81 120 GLN A C 1
ATOM 841 O O . GLN A 1 120 ? -10.781 17.797 2.559 1 97.81 120 GLN A O 1
ATOM 846 N N . VAL A 1 121 ? -10.391 19.484 1.122 1 98.12 121 VAL A N 1
ATOM 847 C CA . VAL A 1 121 ? -10.625 20.5 2.146 1 98.12 121 VAL A CA 1
ATOM 848 C C . VAL A 1 121 ? -12.039 21.062 2.002 1 98.12 121 VAL A C 1
ATOM 850 O O . VAL A 1 121 ? -12.398 21.594 0.947 1 98.12 121 VAL A O 1
ATOM 853 N N . ASP A 1 122 ? -12.766 20.875 3.088 1 97.81 122 ASP A N 1
ATOM 854 C CA . ASP A 1 122 ? -14.156 21.312 3.09 1 97.81 122 ASP A CA 1
ATOM 855 C C . ASP A 1 122 ? -14.914 20.766 1.879 1 97.81 122 ASP A C 1
ATOM 857 O O . ASP A 1 122 ? -14.969 19.562 1.674 1 97.81 122 ASP A O 1
ATOM 861 N N . GLU A 1 123 ? -15.562 21.688 1.067 1 96.06 123 GLU A N 1
ATOM 862 C CA . GLU A 1 123 ? -16.312 21.266 -0.11 1 96.06 123 GLU A CA 1
ATOM 863 C C . GLU A 1 123 ? -15.562 21.609 -1.395 1 96.06 123 GLU A C 1
ATOM 865 O O . GLU A 1 123 ? -16.172 21.703 -2.465 1 96.06 123 GLU A O 1
ATOM 870 N N . GLY A 1 124 ? -14.328 21.766 -1.223 1 95.31 124 GLY A N 1
ATOM 871 C CA . GLY A 1 124 ? -13.516 22.078 -2.385 1 95.31 124 GLY A CA 1
ATOM 872 C C . GLY A 1 124 ? -13.25 20.875 -3.27 1 95.31 124 GLY A C 1
ATOM 873 O O . GLY A 1 124 ? -13.859 19.828 -3.088 1 95.31 124 GLY A O 1
ATOM 874 N N . LYS A 1 125 ? -12.383 21.109 -4.223 1 95.75 125 LYS A N 1
ATOM 875 C CA . LYS A 1 125 ? -12.023 20.047 -5.152 1 95.75 125 LYS A CA 1
ATOM 876 C C . LYS A 1 125 ? -11.188 18.969 -4.465 1 95.75 125 LYS A C 1
ATOM 878 O O . LYS A 1 125 ? -10.211 19.281 -3.781 1 95.75 125 LYS A O 1
ATOM 883 N N . ALA A 1 126 ? -11.594 17.781 -4.66 1 96.56 126 ALA A N 1
ATOM 884 C CA . ALA A 1 126 ? -10.805 16.656 -4.133 1 96.56 126 ALA A CA 1
ATOM 885 C C . ALA A 1 126 ? -9.555 16.438 -4.973 1 96.56 126 ALA A C 1
ATOM 887 O O . ALA A 1 126 ? -9.586 16.562 -6.199 1 96.56 126 ALA A O 1
ATOM 888 N N . VAL A 1 127 ? -8.523 16.016 -4.324 1 95.56 127 VAL A N 1
ATOM 889 C CA . VAL A 1 127 ? -7.266 15.664 -4.984 1 95.56 127 VAL A CA 1
ATOM 890 C C . VAL A 1 127 ? -6.973 14.18 -4.777 1 95.56 127 VAL A C 1
ATOM 892 O O . VAL A 1 127 ? -6.988 13.688 -3.648 1 95.56 127 VAL A O 1
ATOM 895 N N . ASP A 1 128 ? -6.707 13.516 -5.867 1 96.94 128 ASP A N 1
ATOM 896 C CA . ASP A 1 128 ? -6.293 12.117 -5.777 1 96.94 128 ASP A CA 1
ATOM 897 C C . ASP A 1 128 ? -4.812 12.008 -5.41 1 96.94 128 ASP A C 1
ATOM 899 O O . ASP A 1 128 ? -3.967 12.672 -6.008 1 96.94 128 ASP A O 1
ATOM 903 N N . VAL A 1 129 ? -4.555 11.164 -4.496 1 96.81 129 VAL A N 1
ATOM 904 C CA . VAL A 1 129 ? -3.168 10.969 -4.078 1 96.81 129 VAL A CA 1
ATOM 905 C C . VAL A 1 129 ? -2.838 9.477 -4.059 1 96.81 129 VAL A C 1
ATOM 907 O O . VAL A 1 129 ? -3.664 8.656 -3.654 1 96.81 129 VAL A O 1
ATOM 910 N N . ALA A 1 130 ? -1.661 9.266 -4.496 1 97.5 130 ALA A N 1
ATOM 911 C CA . ALA A 1 130 ? -1.203 7.883 -4.516 1 97.5 130 ALA A CA 1
ATOM 912 C C . ALA A 1 130 ? -0.663 7.465 -3.15 1 97.5 130 ALA A C 1
ATOM 914 O O . ALA A 1 130 ? 0.008 8.25 -2.475 1 97.5 130 ALA A O 1
ATOM 915 N N . ILE A 1 131 ? -0.976 6.199 -2.811 1 98.62 131 ILE A N 1
ATOM 916 C CA . ILE A 1 131 ? -0.332 5.598 -1.647 1 98.62 131 ILE A CA 1
ATOM 917 C C . ILE A 1 131 ? 1.068 5.121 -2.023 1 98.62 131 ILE A C 1
ATOM 919 O O . ILE A 1 131 ? 1.236 4.363 -2.982 1 98.62 131 ILE A O 1
ATOM 923 N N . GLN A 1 132 ? 1.967 5.555 -1.262 1 98.44 132 GLN A N 1
ATOM 924 C CA . GLN A 1 132 ? 3.355 5.352 -1.66 1 98.44 132 GLN A CA 1
ATOM 925 C C . GLN A 1 132 ? 3.844 3.959 -1.264 1 98.44 132 GLN A C 1
ATOM 927 O O . GLN A 1 132 ? 4.473 3.266 -2.064 1 98.44 132 GLN A O 1
ATOM 932 N N . THR A 1 133 ? 3.631 3.635 -0.047 1 98.69 133 THR A N 1
ATOM 933 C CA . THR A 1 133 ? 4.145 2.389 0.509 1 98.69 133 THR A CA 1
ATOM 934 C C . THR A 1 133 ? 3.297 1.932 1.692 1 98.69 133 THR A C 1
ATOM 936 O O . THR A 1 133 ? 2.494 2.703 2.221 1 98.69 133 THR A O 1
ATOM 939 N N . CYS A 1 134 ? 3.438 0.666 2.012 1 98.75 134 CYS A N 1
ATOM 940 C CA . CYS A 1 134 ? 2.867 0.148 3.25 1 98.75 134 CYS A CA 1
ATOM 941 C C . CYS A 1 134 ? 3.928 -0.564 4.082 1 98.75 134 CYS A C 1
ATOM 943 O O . CYS A 1 134 ? 4.766 -1.289 3.539 1 98.75 134 CYS A O 1
ATOM 945 N N . GLU A 1 135 ? 3.857 -0.279 5.352 1 97.88 135 GLU A N 1
ATOM 946 C CA . GLU A 1 135 ? 4.719 -0.898 6.355 1 97.88 135 GLU A CA 1
ATOM 947 C C . GLU A 1 135 ? 3.895 -1.575 7.449 1 97.88 135 GLU A C 1
ATOM 949 O O . GLU A 1 135 ? 2.668 -1.664 7.344 1 97.88 135 GLU A O 1
ATOM 954 N N . GLN A 1 136 ? 4.621 -2.033 8.516 1 96.25 136 GLN A N 1
ATOM 955 C CA . GLN A 1 136 ? 3.955 -2.82 9.547 1 96.25 136 GLN A CA 1
ATOM 956 C C . GLN A 1 136 ? 2.861 -2.008 10.234 1 96.25 136 GLN A C 1
ATOM 958 O O . GLN A 1 136 ? 1.824 -2.555 10.617 1 96.25 136 GLN A O 1
ATOM 963 N N . ARG A 1 137 ? 3.041 -0.768 10.258 1 95.5 137 ARG A N 1
ATOM 964 C CA . ARG A 1 137 ? 2.135 0.064 11.047 1 95.5 137 ARG A CA 1
ATOM 965 C C . ARG A 1 137 ? 1.038 0.656 10.164 1 95.5 137 ARG A C 1
ATOM 967 O O . ARG A 1 137 ? 0.115 1.303 10.664 1 95.5 137 ARG A O 1
ATOM 974 N N . GLY A 1 138 ? 1.177 0.514 8.844 1 97.62 138 GLY A N 1
ATOM 975 C CA . GLY A 1 138 ? 0.179 1.049 7.93 1 97.62 138 GLY A CA 1
ATOM 976 C C . GLY A 1 138 ? 0.755 1.442 6.582 1 97.62 138 GLY A C 1
ATOM 977 O O . GLY A 1 138 ? 1.882 1.069 6.25 1 97.62 138 GLY A O 1
ATOM 978 N N . CYS A 1 139 ? -0.113 2.158 5.871 1 98.69 139 CYS A N 1
ATOM 979 C CA . CYS A 1 139 ? 0.259 2.662 4.551 1 98.69 139 CYS A CA 1
ATOM 980 C C . CYS A 1 139 ? 0.507 4.164 4.594 1 98.69 139 CYS A C 1
ATOM 982 O O . CYS A 1 139 ? -0.038 4.867 5.449 1 98.69 139 CYS A O 1
ATOM 984 N N . TYR A 1 140 ? 1.272 4.594 3.566 1 98.75 140 TYR A N 1
ATOM 985 C CA . TYR A 1 140 ? 1.753 5.965 3.703 1 98.75 140 TYR A CA 1
ATOM 986 C C . TYR A 1 140 ? 1.644 6.715 2.383 1 98.75 140 TYR A C 1
ATOM 988 O O . TYR A 1 140 ? 1.92 6.16 1.318 1 98.75 140 TYR A O 1
ATOM 996 N N . ILE A 1 141 ? 1.27 7.902 2.564 1 98.25 141 ILE A N 1
ATOM 997 C CA . ILE A 1 141 ? 1.388 8.922 1.529 1 98.25 141 ILE A CA 1
ATOM 998 C C . ILE A 1 141 ? 2.471 9.93 1.919 1 98.25 141 ILE A C 1
ATOM 1000 O O . ILE A 1 141 ? 2.508 10.398 3.059 1 98.25 141 ILE A O 1
ATOM 1004 N N . ASN A 1 142 ? 3.348 10.141 1.06 1 96.94 142 ASN A N 1
ATOM 1005 C CA . ASN A 1 142 ? 4.383 11.156 1.221 1 96.94 142 ASN A CA 1
ATOM 1006 C C . ASN A 1 142 ? 4.387 12.141 0.053 1 96.94 142 ASN A C 1
ATOM 1008 O O . ASN A 1 142 ? 4.832 11.805 -1.047 1 96.94 142 ASN A O 1
ATOM 1012 N N . ALA A 1 143 ? 3.9 13.328 0.323 1 92.81 143 ALA A N 1
ATOM 1013 C CA . ALA A 1 143 ? 3.695 14.242 -0.798 1 92.81 143 ALA A CA 1
ATOM 1014 C C . ALA A 1 143 ? 3.971 15.688 -0.386 1 92.81 143 ALA A C 1
ATOM 1016 O O . ALA A 1 143 ? 3.598 16.109 0.712 1 92.81 143 ALA A O 1
ATOM 1017 N N . PRO A 1 144 ? 4.656 16.422 -1.289 1 94.44 144 PRO A N 1
ATOM 1018 C CA . PRO A 1 144 ? 4.719 17.875 -1.055 1 94.44 144 PRO A CA 1
ATOM 1019 C C . PRO A 1 144 ? 3.342 18.531 -1.085 1 94.44 144 PRO A C 1
ATOM 1021 O O . PRO A 1 144 ? 2.461 18.094 -1.833 1 94.44 144 PRO A O 1
ATOM 1024 N N . ILE A 1 145 ? 3.24 19.578 -0.261 1 95.25 145 ILE A N 1
ATOM 1025 C CA . ILE A 1 145 ? 1.989 20.328 -0.232 1 95.25 145 ILE A CA 1
ATOM 1026 C C . ILE A 1 145 ? 2.109 21.562 -1.119 1 95.25 145 ILE A C 1
ATOM 1028 O O . ILE A 1 145 ? 2.914 22.453 -0.845 1 95.25 145 ILE A O 1
ATOM 1032 N N . ALA A 1 146 ? 1.261 21.562 -2.129 1 92.94 146 ALA A N 1
ATOM 1033 C CA . ALA A 1 146 ? 1.237 22.734 -3.012 1 92.94 146 ALA A CA 1
ATOM 1034 C C . ALA A 1 146 ? 0.73 23.969 -2.277 1 92.94 146 ALA A C 1
ATOM 1036 O O . ALA A 1 146 ? -0.033 23.859 -1.315 1 92.94 146 ALA A O 1
ATOM 1037 N N . ALA A 1 147 ? 1.11 25.125 -2.803 1 93.88 147 ALA A N 1
ATOM 1038 C CA . ALA A 1 147 ? 0.785 26.406 -2.164 1 93.88 147 ALA A CA 1
ATOM 1039 C C . ALA A 1 147 ? -0.726 26.594 -2.064 1 93.88 147 ALA A C 1
ATOM 1041 O O . ALA A 1 147 ? -1.227 27.109 -1.067 1 93.88 147 ALA A O 1
ATOM 1042 N N . ASP A 1 148 ? -1.438 26.25 -3.057 1 95.12 148 ASP A N 1
ATOM 1043 C CA . ASP A 1 148 ? -2.887 26.438 -3.059 1 95.12 148 ASP A CA 1
ATOM 1044 C C . ASP A 1 148 ? -3.551 25.516 -2.031 1 95.12 148 ASP A C 1
ATOM 1046 O O . ASP A 1 148 ? -4.512 25.922 -1.367 1 95.12 148 ASP A O 1
ATOM 1050 N N . ILE A 1 149 ? -3.006 24.328 -1.93 1 95.38 149 ILE A N 1
ATOM 1051 C CA . ILE A 1 149 ? -3.529 23.391 -0.949 1 95.38 149 ILE A CA 1
ATOM 1052 C C . ILE A 1 149 ? -3.221 23.891 0.461 1 95.38 149 ILE A C 1
ATOM 1054 O O . ILE A 1 149 ? -4.074 23.812 1.351 1 95.38 149 ILE A O 1
ATOM 1058 N N . LEU A 1 150 ? -2.01 24.344 0.617 1 96.31 150 LEU A N 1
ATOM 1059 C CA . LEU A 1 150 ? -1.644 24.891 1.919 1 96.31 150 LEU A CA 1
ATOM 1060 C C . LEU A 1 150 ? -2.586 26.031 2.318 1 96.31 150 LEU A C 1
ATOM 1062 O O . LEU A 1 150 ? -3.02 26.109 3.471 1 96.31 150 LEU A O 1
ATOM 1066 N N . ALA A 1 151 ? -2.879 26.875 1.403 1 97.06 151 ALA A N 1
ATOM 1067 C CA . ALA A 1 151 ? -3.803 27.984 1.66 1 97.06 151 ALA A CA 1
ATOM 1068 C C . ALA A 1 151 ? -5.18 27.453 2.064 1 97.06 151 ALA A C 1
ATOM 1070 O O . ALA A 1 151 ? -5.805 27.984 2.986 1 97.06 151 ALA A O 1
ATOM 1071 N N . GLN A 1 152 ? -5.625 26.422 1.431 1 97.69 152 GLN A N 1
ATOM 1072 C CA . GLN A 1 152 ? -6.906 25.812 1.761 1 97.69 152 GLN A CA 1
ATOM 1073 C C . GLN A 1 152 ? -6.883 25.203 3.16 1 97.69 152 GLN A C 1
ATOM 1075 O O . GLN A 1 152 ? -7.852 25.328 3.912 1 97.69 152 GLN A O 1
ATOM 1080 N N . LEU A 1 153 ? -5.785 24.578 3.482 1 97.69 153 LEU A N 1
ATOM 1081 C CA . LEU A 1 153 ? -5.645 23.953 4.797 1 97.69 153 LEU A CA 1
ATOM 1082 C C . LEU A 1 153 ? -5.664 25.016 5.895 1 97.69 153 LEU A C 1
ATOM 1084 O O . LEU A 1 153 ? -6.25 24.812 6.961 1 97.69 153 LEU A O 1
ATOM 1088 N N . LYS A 1 154 ? -5.156 26.125 5.645 1 97.81 154 LYS A N 1
ATOM 1089 C CA . LYS A 1 154 ? -5.082 27.203 6.629 1 97.81 154 LYS A CA 1
ATOM 1090 C C . LYS A 1 154 ? -6.445 27.859 6.836 1 97.81 154 LYS A C 1
ATOM 1092 O O . LYS A 1 154 ? -6.781 28.266 7.953 1 97.81 154 LYS A O 1
ATOM 1097 N N . SER A 1 155 ? -7.172 27.953 5.828 1 97.62 155 SER A N 1
ATOM 1098 C CA . SER A 1 155 ? -8.414 28.719 5.895 1 97.62 155 SER A CA 1
ATOM 1099 C C . SER A 1 155 ? -9.617 27.797 6.07 1 97.62 155 SER A C 1
ATOM 1101 O O . SER A 1 155 ? -10.719 28.266 6.391 1 97.62 155 SER A O 1
ATOM 1103 N N . GLY A 1 156 ? -9.367 26.516 5.793 1 97.56 156 GLY A N 1
ATOM 1104 C CA . GLY A 1 156 ? -10.477 25.578 5.793 1 97.56 156 GLY A CA 1
ATOM 1105 C C . GLY A 1 156 ? -10.914 25.172 7.188 1 97.56 156 GLY A C 1
ATOM 1106 O O . GLY A 1 156 ? -10.242 25.484 8.172 1 97.56 156 GLY A O 1
ATOM 1107 N N . LYS A 1 157 ? -12.07 24.406 7.242 1 97.25 157 LYS A N 1
ATOM 1108 C CA . LYS A 1 157 ? -12.633 23.938 8.5 1 97.25 157 LYS A CA 1
ATOM 1109 C C . LYS A 1 157 ? -12.305 22.453 8.727 1 97.25 157 LYS A C 1
ATOM 1111 O O . LYS A 1 157 ? -12.102 22.031 9.859 1 97.25 157 LYS A O 1
ATOM 1116 N N . GLN A 1 158 ? -12.281 21.797 7.586 1 96.62 158 GLN A N 1
ATOM 1117 C CA . GLN A 1 158 ? -12.055 20.359 7.715 1 96.62 158 GLN A CA 1
ATOM 1118 C C . GLN A 1 158 ? -11.266 19.828 6.523 1 96.62 158 GLN A C 1
ATOM 1120 O O . GLN A 1 158 ? -11.516 20.203 5.379 1 96.62 158 GLN A O 1
ATOM 1125 N N . LEU A 1 159 ? -10.352 18.906 6.871 1 97.12 159 LEU A N 1
ATOM 1126 C CA . LEU A 1 159 ? -9.734 18.031 5.879 1 97.12 159 LEU A CA 1
ATOM 1127 C C . LEU A 1 159 ? -10.406 16.656 5.855 1 97.12 159 LEU A C 1
ATOM 1129 O O . LEU A 1 159 ? -10.5 16 6.891 1 97.12 159 LEU A O 1
ATOM 1133 N N . LYS A 1 160 ? -10.867 16.25 4.723 1 97.06 160 LYS A N 1
ATOM 1134 C CA . LYS A 1 160 ? -11.414 14.906 4.539 1 97.06 160 LYS A CA 1
ATOM 1135 C C . LYS A 1 160 ? -10.406 13.984 3.855 1 97.06 160 LYS A C 1
ATOM 1137 O O . LYS A 1 160 ? -9.945 14.273 2.748 1 97.06 160 LYS A O 1
ATOM 1142 N N . VAL A 1 161 ? -10.07 12.953 4.559 1 97.25 161 VAL A N 1
ATOM 1143 C CA . VAL A 1 161 ? -9.234 11.898 4.008 1 97.25 161 VAL A CA 1
ATOM 1144 C C . VAL A 1 161 ? -10.094 10.68 3.662 1 97.25 161 VAL A C 1
ATOM 1146 O O . VAL A 1 161 ? -10.719 10.086 4.543 1 97.25 161 VAL A O 1
ATOM 1149 N N . SER A 1 162 ? -10.055 10.312 2.383 1 97.81 162 SER A N 1
ATOM 1150 C CA . SER A 1 162 ? -10.898 9.203 1.954 1 97.81 162 SER A CA 1
ATOM 1151 C C . SER A 1 162 ? -10.062 8.086 1.338 1 97.81 162 SER A C 1
ATOM 1153 O O . SER A 1 162 ? -9.109 8.344 0.6 1 97.81 162 SER A O 1
ATOM 1155 N N . PHE A 1 163 ? -10.477 6.898 1.606 1 98.06 163 PHE A N 1
ATOM 1156 C CA . PHE A 1 163 ? -9.867 5.695 1.055 1 98.06 163 PHE A CA 1
ATOM 1157 C C . PHE A 1 163 ? -10.875 4.555 0.997 1 98.06 163 PHE A C 1
ATOM 1159 O O . PHE A 1 163 ? -11.961 4.648 1.576 1 98.06 163 PHE A O 1
ATOM 1166 N N . GLN A 1 164 ? -10.469 3.482 0.275 1 98.12 164 GLN A N 1
ATOM 1167 C CA . GLN A 1 164 ? -11.367 2.344 0.128 1 98.12 164 GLN A CA 1
ATOM 1168 C C . GLN A 1 164 ? -10.773 1.086 0.756 1 98.12 164 GLN A C 1
ATOM 1170 O O . GLN A 1 164 ? -9.562 0.85 0.659 1 98.12 164 GLN A O 1
ATOM 1175 N N . ASN A 1 165 ? -11.672 0.313 1.367 1 96.81 165 ASN A N 1
ATOM 1176 C CA . ASN A 1 165 ? -11.266 -1.037 1.74 1 96.81 165 ASN A CA 1
ATOM 1177 C C . ASN A 1 165 ? -11.445 -2.018 0.585 1 96.81 165 ASN A C 1
ATOM 1179 O O . ASN A 1 165 ? -11.82 -1.619 -0.52 1 96.81 165 ASN A O 1
ATOM 1183 N N . LEU A 1 166 ? -11.164 -3.328 0.835 1 96.06 166 LEU A N 1
ATOM 1184 C CA . LEU A 1 166 ? -11.211 -4.301 -0.251 1 96.06 166 LEU A CA 1
ATOM 1185 C C . LEU A 1 166 ? -12.656 -4.559 -0.687 1 96.06 166 LEU A C 1
ATOM 1187 O O . LEU A 1 166 ? -12.891 -5.047 -1.793 1 96.06 166 LEU A O 1
ATOM 1191 N N . ALA A 1 167 ? -13.586 -4.301 0.156 1 96.5 167 ALA A N 1
ATOM 1192 C CA . ALA A 1 167 ? -15 -4.422 -0.195 1 96.5 167 ALA A CA 1
ATOM 1193 C C . ALA A 1 167 ? -15.461 -3.236 -1.035 1 96.5 167 ALA A C 1
ATOM 1195 O O . ALA A 1 167 ? -16.656 -3.104 -1.336 1 96.5 167 ALA A O 1
ATOM 1196 N N . LYS A 1 168 ? -14.57 -2.301 -1.349 1 96.25 168 LYS A N 1
ATOM 1197 C CA . LYS A 1 168 ? -14.789 -1.119 -2.176 1 96.25 168 LYS A CA 1
ATOM 1198 C C . LYS A 1 168 ? -15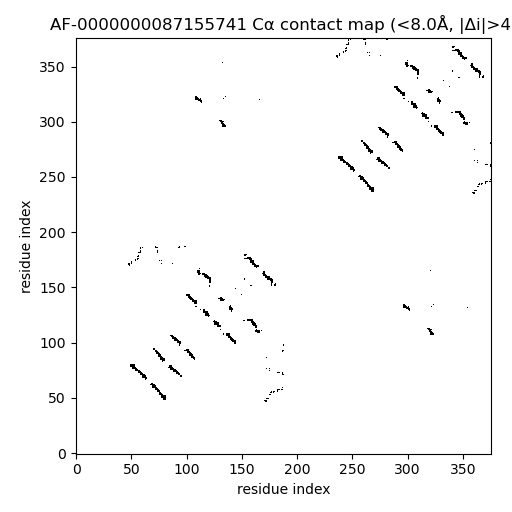.672 -0.104 -1.458 1 96.25 168 LYS A C 1
ATOM 1200 O O . LYS A 1 168 ? -16.328 0.715 -2.1 1 96.25 168 LYS A O 1
ATOM 1205 N N . GLU A 1 169 ? -15.75 -0.322 -0.206 1 97 169 GLU A N 1
ATOM 1206 C CA . GLU A 1 169 ? -16.391 0.699 0.619 1 97 169 GLU A CA 1
ATOM 1207 C C . GLU A 1 169 ? -15.461 1.891 0.84 1 97 169 GLU A C 1
ATOM 1209 O O . GLU A 1 169 ? -14.305 1.722 1.239 1 97 169 GLU A O 1
ATOM 1214 N N . THR A 1 170 ? -16.062 3.086 0.609 1 97.38 170 THR A N 1
ATOM 1215 C CA . THR A 1 170 ? -15.289 4.297 0.841 1 97.38 170 THR A CA 1
ATOM 1216 C C . THR A 1 170 ? -15.422 4.754 2.293 1 97.38 170 THR A C 1
ATOM 1218 O O . THR A 1 170 ? -16.531 4.898 2.807 1 97.38 170 THR A O 1
ATOM 1221 N N . ILE A 1 171 ? -14.367 4.883 2.908 1 95.44 171 ILE A N 1
ATOM 1222 C CA . ILE A 1 171 ? -14.281 5.426 4.262 1 95.44 171 ILE A CA 1
ATOM 1223 C C . ILE A 1 171 ? -13.742 6.855 4.211 1 95.44 171 ILE A C 1
ATOM 1225 O O . ILE A 1 171 ? -12.703 7.113 3.6 1 95.44 171 ILE A O 1
ATOM 1229 N N . THR A 1 172 ? -14.406 7.805 4.777 1 96.25 172 THR A N 1
ATOM 1230 C CA . THR A 1 172 ? -13.977 9.195 4.84 1 96.25 172 THR A CA 1
ATOM 1231 C C . THR A 1 172 ? -13.766 9.633 6.285 1 96.25 172 THR A C 1
ATOM 1233 O O . THR A 1 172 ? -14.664 9.508 7.117 1 96.25 172 THR A O 1
ATOM 1236 N N . ILE A 1 173 ? -12.641 10.133 6.547 1 94.44 173 ILE A N 1
ATOM 1237 C CA . ILE A 1 173 ? -12.266 10.586 7.883 1 94.44 173 ILE A CA 1
ATOM 1238 C C . ILE A 1 173 ? -12.125 12.102 7.895 1 94.44 173 ILE A C 1
ATOM 1240 O O . ILE A 1 173 ? -11.211 12.656 7.277 1 94.44 173 ILE A O 1
ATOM 1244 N N . PRO A 1 174 ? -12.961 12.797 8.602 1 93.81 174 PRO A N 1
ATOM 1245 C CA . PRO A 1 174 ? -12.797 14.242 8.75 1 93.81 174 PRO A CA 1
ATOM 1246 C C . PRO A 1 174 ? -11.789 14.609 9.836 1 93.81 174 PRO A C 1
ATOM 1248 O O . PRO A 1 174 ? -11.82 14.055 10.938 1 93.81 174 PRO A O 1
ATOM 1251 N N . MET A 1 175 ? -10.953 15.5 9.477 1 94.19 175 MET A N 1
ATOM 1252 C CA . MET A 1 175 ? -9.969 16.031 10.422 1 94.19 175 MET A CA 1
ATOM 1253 C C . MET A 1 175 ? -10.117 17.531 10.578 1 94.19 175 MET A C 1
ATOM 1255 O O . MET A 1 175 ? -9.961 18.281 9.609 1 94.19 175 MET A O 1
ATOM 1259 N N . PRO A 1 176 ? -10.352 17.969 11.773 1 95.81 176 PRO A N 1
ATOM 1260 C CA . PRO A 1 176 ? -10.547 19.422 11.969 1 95.81 176 PRO A CA 1
ATOM 1261 C C . PRO A 1 176 ? -9.297 20.219 11.648 1 95.81 176 PRO A C 1
ATOM 1263 O O . PRO A 1 176 ? -8.18 19.781 11.938 1 95.81 176 PRO A O 1
ATOM 1266 N N . LEU A 1 177 ? -9.594 21.469 11.109 1 97 177 LEU A N 1
ATOM 1267 C CA . LEU A 1 177 ? -8.492 22.344 10.719 1 97 177 LEU A CA 1
ATOM 1268 C C . LEU A 1 177 ? -8.508 23.641 11.516 1 97 177 LEU A C 1
ATOM 1270 O O . LEU A 1 177 ? -7.758 24.562 11.219 1 97 177 LEU A O 1
ATOM 1274 N N . ASN A 1 178 ? -9.305 23.75 12.555 1 94.38 178 ASN A N 1
ATOM 1275 C CA . ASN A 1 178 ? -9.57 25 13.266 1 94.38 178 ASN A CA 1
ATOM 1276 C C . ASN A 1 178 ? -8.289 25.625 13.805 1 94.38 178 ASN A C 1
ATOM 1278 O O . ASN A 1 178 ? -8.156 26.844 13.828 1 94.38 178 ASN A O 1
ATOM 1282 N N . ASP A 1 179 ? -7.441 24.859 14.266 1 95.69 179 ASP A N 1
ATOM 1283 C CA . ASP A 1 179 ? -6.207 25.391 14.828 1 95.69 179 ASP A CA 1
ATOM 1284 C C . ASP A 1 179 ? -5.031 25.172 13.875 1 95.69 179 ASP A C 1
ATOM 1286 O O . ASP A 1 179 ? -3.879 25.438 14.234 1 95.69 179 ASP A O 1
ATOM 1290 N N . PHE A 1 180 ? -5.277 24.719 12.742 1 97.56 180 PHE A N 1
ATOM 1291 C CA . PHE A 1 180 ? -4.238 24.359 11.781 1 97.56 180 PHE A CA 1
ATOM 1292 C C . PHE A 1 180 ? -3.312 25.531 11.516 1 97.56 180 PHE A C 1
ATOM 1294 O O . PHE A 1 180 ? -2.092 25.422 11.641 1 97.56 180 PHE A O 1
ATOM 1301 N N . ALA A 1 181 ? -3.873 26.672 11.109 1 97.75 181 ALA A N 1
ATOM 1302 C CA . ALA A 1 181 ? -3.084 27.844 10.734 1 97.75 181 ALA A CA 1
ATOM 1303 C C . ALA A 1 181 ? -2.193 28.297 11.883 1 97.75 181 ALA A C 1
ATOM 1305 O O . ALA A 1 181 ? -1.012 28.594 11.688 1 97.75 181 ALA A O 1
ATOM 1306 N N . THR A 1 182 ? -2.783 28.359 13.008 1 97.44 182 THR A N 1
ATOM 1307 C CA . THR A 1 182 ? -2.055 28.797 14.195 1 97.44 182 THR A CA 1
ATOM 1308 C C . THR A 1 182 ? -0.87 27.875 14.477 1 97.44 182 THR A C 1
ATOM 1310 O O . THR A 1 182 ? 0.239 28.344 14.742 1 97.44 182 THR A O 1
ATOM 1313 N N . VAL A 1 183 ? -1.092 26.594 14.391 1 96.75 183 VAL A N 1
ATOM 1314 C CA . VAL A 1 183 ? -0.049 25.625 14.703 1 96.75 183 VAL A CA 1
ATOM 1315 C C . VAL A 1 183 ? 0.988 25.609 13.578 1 96.75 183 VAL A C 1
ATOM 1317 O O . VAL A 1 183 ? 2.186 25.469 13.836 1 96.75 183 VAL A O 1
ATOM 1320 N N . TYR A 1 184 ? 0.543 25.734 12.312 1 96.88 184 TYR A N 1
ATOM 1321 C CA . TYR A 1 184 ? 1.469 25.781 11.188 1 96.88 184 TYR A CA 1
ATOM 1322 C C . TYR A 1 184 ? 2.453 26.938 11.328 1 96.88 184 TYR A C 1
ATOM 1324 O O . TYR A 1 184 ? 3.629 26.797 10.977 1 96.88 184 TYR A O 1
ATOM 1332 N N . ASP A 1 185 ? 2.02 28.047 11.828 1 95.12 185 ASP A N 1
ATOM 1333 C CA . ASP A 1 185 ? 2.863 29.219 12.008 1 95.12 185 ASP A CA 1
ATOM 1334 C C . ASP A 1 185 ? 4.016 28.938 12.961 1 95.12 185 ASP A C 1
ATOM 1336 O O . ASP A 1 185 ? 5.043 29.609 12.93 1 95.12 185 ASP A O 1
ATOM 1340 N N . LYS A 1 186 ? 3.84 27.969 13.734 1 93.25 186 LYS A N 1
ATOM 1341 C CA . LYS A 1 186 ? 4.871 27.641 14.711 1 93.25 186 LYS A CA 1
ATOM 1342 C C . LYS A 1 186 ? 5.992 26.828 14.07 1 93.25 186 LYS A C 1
ATOM 1344 O O . LYS A 1 186 ? 7.078 26.703 14.633 1 93.25 186 LYS A O 1
ATOM 1349 N N . ILE A 1 187 ? 5.738 26.25 12.922 1 92.44 187 ILE A N 1
ATOM 1350 C CA . ILE A 1 187 ? 6.73 25.312 12.391 1 92.44 187 ILE A CA 1
ATOM 1351 C C . ILE A 1 187 ? 7.289 25.859 11.078 1 92.44 187 ILE A C 1
ATOM 1353 O O . ILE A 1 187 ? 8.297 25.359 10.57 1 92.44 187 ILE A O 1
ATOM 1357 N N . LYS A 1 188 ? 6.754 26.812 10.445 1 88.62 188 LYS A N 1
ATOM 1358 C CA . LYS A 1 188 ? 7.156 27.297 9.133 1 88.62 188 LYS A CA 1
ATOM 1359 C C . LYS A 1 188 ? 8.461 28.094 9.219 1 88.62 188 LYS A C 1
ATOM 1361 O O . LYS A 1 188 ? 8.805 28.625 10.273 1 88.62 188 LYS A O 1
ATOM 1366 N N . MET B 1 1 ? 77.438 6.762 12.953 1 23.86 1 MET B N 1
ATOM 1367 C CA . MET B 1 1 ? 78.125 5.902 12.023 1 23.86 1 MET B CA 1
ATOM 1368 C C . MET B 1 1 ? 78.125 6.492 10.617 1 23.86 1 MET B C 1
ATOM 1370 O O . MET B 1 1 ? 77.375 7.445 10.344 1 23.86 1 MET B O 1
ATOM 1374 N N . LYS B 1 2 ? 78.062 5.719 9.633 1 24.81 2 LYS B N 1
ATOM 1375 C CA . LYS B 1 2 ? 78.375 5.602 8.219 1 24.81 2 LYS B CA 1
ATOM 1376 C C . LYS B 1 2 ? 77.375 6.32 7.336 1 24.81 2 LYS B C 1
ATOM 1378 O O . LYS B 1 2 ? 76.25 5.793 7.074 1 24.81 2 LYS B O 1
ATOM 1383 N N . ILE B 1 3 ? 77.312 7.746 7.402 1 33.84 3 ILE B N 1
ATOM 1384 C CA . ILE B 1 3 ? 76.438 8.656 6.676 1 33.84 3 ILE B CA 1
ATOM 1385 C C . ILE B 1 3 ? 76.812 8.68 5.195 1 33.84 3 ILE B C 1
ATOM 1387 O O . ILE B 1 3 ? 77.812 9.336 4.809 1 33.84 3 ILE B O 1
ATOM 1391 N N . VAL B 1 4 ? 76.938 7.391 4.488 1 30.83 4 VAL B N 1
ATOM 1392 C CA . VAL B 1 4 ? 77.625 7.293 3.18 1 30.83 4 VAL B CA 1
ATOM 1393 C C . VAL B 1 4 ? 76.75 8.039 2.141 1 30.83 4 VAL B C 1
ATOM 1395 O O . VAL B 1 4 ? 75.625 7.707 1.92 1 30.83 4 VAL B O 1
ATOM 1398 N N . ALA B 1 5 ? 77.125 9.242 1.627 1 33.41 5 ALA B N 1
ATOM 1399 C CA . ALA B 1 5 ? 76.688 10.422 0.897 1 33.41 5 ALA B CA 1
ATOM 1400 C C . ALA B 1 5 ? 76.688 10.172 -0.608 1 33.41 5 ALA B C 1
ATOM 1402 O O . ALA B 1 5 ? 77.75 10.227 -1.251 1 33.41 5 ALA B O 1
ATOM 1403 N N . LYS B 1 6 ? 75.875 9.016 -1.127 1 29.97 6 LYS B N 1
ATOM 1404 C CA . LYS B 1 6 ? 76.25 8.555 -2.465 1 29.97 6 LYS B CA 1
ATOM 1405 C C . LYS B 1 6 ? 76 9.641 -3.506 1 29.97 6 LYS B C 1
ATOM 1407 O O . LYS B 1 6 ? 75 10.391 -3.414 1 29.97 6 LYS B O 1
ATOM 1412 N N . SER B 1 7 ? 76.812 9.688 -4.621 1 28.42 7 SER B N 1
ATOM 1413 C CA . SER B 1 7 ? 77.438 10.539 -5.625 1 28.42 7 SER B CA 1
ATOM 1414 C C . SER B 1 7 ? 76.438 10.906 -6.727 1 28.42 7 SER B C 1
ATOM 1416 O O . SER B 1 7 ? 75.5 10.164 -6.996 1 28.42 7 SER B O 1
ATOM 1418 N N . LEU B 1 8 ? 76.5 12.094 -7.445 1 30.02 8 LEU B N 1
ATOM 1419 C CA . LEU B 1 8 ? 75.938 13.266 -8.102 1 30.02 8 LEU B CA 1
ATOM 1420 C C . LEU B 1 8 ? 75.875 13.062 -9.617 1 30.02 8 LEU B C 1
ATOM 1422 O O . LEU B 1 8 ? 75.562 13.992 -10.359 1 30.02 8 LEU B O 1
ATOM 1426 N N . VAL B 1 9 ? 75.75 11.75 -10.273 1 27.2 9 VAL B N 1
ATOM 1427 C CA . VAL B 1 9 ? 76.5 11.734 -11.523 1 27.2 9 VAL B CA 1
ATOM 1428 C C . VAL B 1 9 ? 75.688 12.344 -12.641 1 27.2 9 VAL B C 1
ATOM 1430 O O . VAL B 1 9 ? 74.688 11.742 -13.086 1 27.2 9 VAL B O 1
ATOM 1433 N N . VAL B 1 10 ? 75.188 13.625 -12.633 1 28.78 10 VAL B N 1
ATOM 1434 C CA . VAL B 1 10 ? 74 13.875 -13.492 1 28.78 10 VAL B CA 1
ATOM 1435 C C . VAL B 1 10 ? 74.438 14.102 -14.93 1 28.78 10 VAL B C 1
ATOM 1437 O O . VAL B 1 10 ? 75.188 15.055 -15.211 1 28.78 10 VAL B O 1
ATOM 1440 N N . LEU B 1 11 ? 74.375 13.055 -15.719 1 24.25 11 LEU B N 1
ATOM 1441 C CA . LEU B 1 11 ? 75 12.766 -17 1 24.25 11 LEU B CA 1
ATOM 1442 C C . LEU B 1 11 ? 74.438 13.617 -18.109 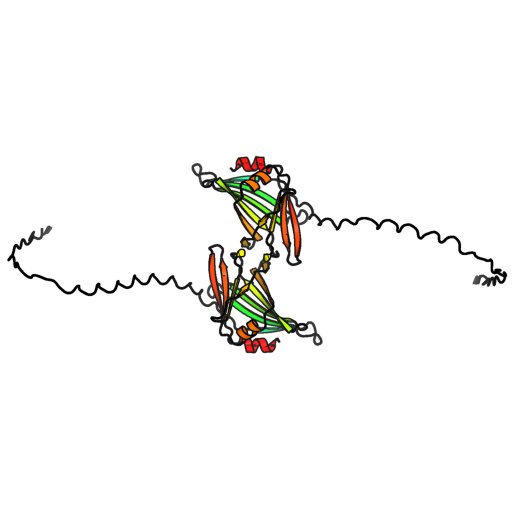1 24.25 11 LEU B C 1
ATOM 1444 O O . LEU B 1 11 ? 73.188 13.57 -18.344 1 24.25 11 LEU B O 1
ATOM 1448 N N . LEU B 1 12 ? 75.188 14.523 -18.703 1 25.89 12 LEU B N 1
ATOM 1449 C CA . LEU B 1 12 ? 75.062 15.75 -19.484 1 25.89 12 LEU B CA 1
ATOM 1450 C C . LEU B 1 12 ? 74.75 15.438 -20.938 1 25.89 12 LEU B C 1
ATOM 1452 O O . LEU B 1 12 ? 74.5 16.344 -21.734 1 25.89 12 LEU B O 1
ATOM 1456 N N . THR B 1 13 ? 74.625 14.094 -21.344 1 24.55 13 THR B N 1
ATOM 1457 C CA . THR B 1 13 ? 75.312 13.953 -22.641 1 24.55 13 THR B CA 1
ATOM 1458 C C . THR B 1 13 ? 74.5 14.703 -23.719 1 24.55 13 THR B C 1
ATOM 1460 O O . THR B 1 13 ? 73.25 14.719 -23.719 1 24.55 13 THR B O 1
ATOM 1463 N N . ALA B 1 14 ? 75.188 15.281 -24.641 1 22.84 14 ALA B N 1
ATOM 1464 C CA . ALA B 1 14 ? 75.188 16.453 -25.5 1 22.84 14 ALA B CA 1
ATOM 1465 C C . ALA B 1 14 ? 74.438 16.172 -26.781 1 22.84 14 ALA B C 1
ATOM 1467 O O . ALA B 1 14 ? 73.688 17.047 -27.312 1 22.84 14 ALA B O 1
ATOM 1468 N N . LEU B 1 15 ? 74.625 14.836 -27.344 1 24.47 15 LEU B N 1
ATOM 1469 C CA . LEU B 1 15 ? 75.25 14.945 -28.656 1 24.47 15 LEU B CA 1
ATOM 1470 C C . LEU B 1 15 ? 74.25 15.492 -29.688 1 24.47 15 LEU B C 1
ATOM 1472 O O . LEU B 1 15 ? 73.062 15.484 -29.453 1 24.47 15 LEU B O 1
ATOM 1476 N N . GLY B 1 16 ? 74.125 14.875 -30.969 1 24.38 16 GLY B N 1
ATOM 1477 C CA . GLY B 1 16 ? 74.625 15.148 -32.312 1 24.38 16 GLY B CA 1
ATOM 1478 C C . GLY B 1 16 ? 73.5 15.695 -33.219 1 24.38 16 GLY B C 1
ATOM 1479 O O . GLY B 1 16 ? 72.312 15.656 -32.875 1 24.38 16 GLY B O 1
ATOM 1480 N N . VAL B 1 17 ? 73.562 15.352 -34.625 1 31.14 17 VAL B N 1
ATOM 1481 C CA . VAL B 1 17 ? 73.75 15.969 -35.938 1 31.14 17 VAL B CA 1
ATOM 1482 C C . VAL B 1 17 ? 72.375 16.141 -36.594 1 31.14 17 VAL B C 1
ATOM 1484 O O . VAL B 1 17 ? 71.5 15.344 -36.375 1 31.14 17 VAL B O 1
ATOM 1487 N N . ALA B 1 18 ? 72.188 17.188 -37.375 1 30.55 18 ALA B N 1
ATOM 1488 C CA . ALA B 1 18 ? 71.125 18.078 -37.75 1 30.55 18 ALA B CA 1
ATOM 1489 C C . ALA B 1 18 ? 70.375 17.562 -39 1 30.55 18 ALA B C 1
ATOM 1491 O O . ALA B 1 18 ? 70.875 17.688 -40.125 1 30.55 18 ALA B O 1
ATOM 1492 N N . GLY B 1 19 ? 70.125 16.125 -39.188 1 25.3 19 GLY B N 1
ATOM 1493 C CA . GLY B 1 19 ? 69.75 15.508 -40.438 1 25.3 19 GLY B CA 1
ATOM 1494 C C . GLY B 1 19 ? 68.562 16.219 -41.094 1 25.3 19 GLY B C 1
ATOM 1495 O O . GLY B 1 19 ? 67.5 16.453 -40.469 1 25.3 19 GLY B O 1
ATOM 1496 N N . ALA B 1 20 ? 68.75 16.938 -42 1 28.53 20 ALA B N 1
ATOM 1497 C CA . ALA B 1 20 ? 67.875 17.969 -42.562 1 28.53 20 ALA B CA 1
ATOM 1498 C C . ALA B 1 20 ? 66.562 17.359 -43.062 1 28.53 20 ALA B C 1
ATOM 1500 O O . ALA B 1 20 ? 65.5 17.844 -42.719 1 28.53 20 ALA B O 1
ATOM 1501 N N . GLY B 1 21 ? 66.438 16.656 -44.344 1 29.41 21 GLY B N 1
ATOM 1502 C CA . GLY B 1 21 ? 65.75 16.969 -45.562 1 29.41 21 GLY B CA 1
ATOM 1503 C C . GLY B 1 21 ? 64.312 16.344 -45.625 1 29.41 21 GLY B C 1
ATOM 1504 O O . GLY B 1 21 ? 63.5 16.766 -46.406 1 29.41 21 GLY B O 1
ATOM 1505 N N . HIS B 1 22 ? 63.938 15.117 -45.25 1 26.28 22 HIS B N 1
ATOM 1506 C CA . HIS B 1 22 ? 62.969 14.383 -46.031 1 26.28 22 HIS B CA 1
ATOM 1507 C C . HIS B 1 22 ? 61.688 15.188 -46.188 1 26.28 22 HIS B C 1
ATOM 1509 O O . HIS B 1 22 ? 61.188 15.789 -45.219 1 26.28 22 HIS B O 1
ATOM 1515 N N . ALA B 1 23 ? 61.156 15.516 -47.469 1 34.19 23 ALA B N 1
ATOM 1516 C CA . ALA B 1 23 ? 59.969 16.078 -48.125 1 34.19 23 ALA B CA 1
ATOM 1517 C C . ALA B 1 23 ? 58.75 15.172 -47.969 1 34.19 23 ALA B C 1
ATOM 1519 O O . ALA B 1 23 ? 58.75 14.055 -48.469 1 34.19 23 ALA B O 1
ATOM 1520 N N . GLN B 1 24 ? 57.781 15.102 -47.281 1 25.61 24 GLN B N 1
ATOM 1521 C CA . GLN B 1 24 ? 56.875 14 -46.969 1 25.61 24 GLN B CA 1
ATOM 1522 C C . GLN B 1 24 ? 55.781 13.891 -48 1 25.61 24 GLN B C 1
ATOM 1524 O O . GLN B 1 24 ? 55.125 14.891 -48.344 1 25.61 24 GLN B O 1
ATOM 1529 N N . ALA B 1 25 ? 54.906 13.797 -49.219 1 31.95 25 ALA B N 1
ATOM 1530 C CA . ALA B 1 25 ? 53.594 14.094 -48.688 1 31.95 25 ALA B CA 1
ATOM 1531 C C . ALA B 1 25 ? 53.094 12.984 -47.781 1 31.95 25 ALA B C 1
ATOM 1533 O O . ALA B 1 25 ? 52.812 11.867 -48.219 1 31.95 25 ALA B O 1
ATOM 1534 N N . PRO B 1 26 ? 53.562 12.406 -46.719 1 27.3 26 PRO B N 1
ATOM 1535 C CA . PRO B 1 26 ? 53.375 10.984 -46.438 1 27.3 26 PRO B CA 1
ATOM 1536 C C . PRO B 1 26 ? 51.938 10.617 -46.125 1 27.3 26 PRO B C 1
ATOM 1538 O O . PRO B 1 26 ? 51.156 11.469 -45.688 1 27.3 26 PRO B O 1
ATOM 1541 N N . LYS B 1 27 ? 51.5 9.469 -46.531 1 28.14 27 LYS B N 1
ATOM 1542 C CA . LYS B 1 27 ? 50.281 8.688 -46.438 1 28.14 27 LYS B CA 1
ATOM 1543 C C . LYS B 1 27 ? 49.719 8.664 -45.031 1 28.14 27 LYS B C 1
ATOM 1545 O O . LYS B 1 27 ? 50.438 8.273 -44.094 1 28.14 27 LYS B O 1
ATOM 1550 N N . ALA B 1 28 ? 48.75 9.359 -44.656 1 26.12 28 ALA B N 1
ATOM 1551 C CA . ALA B 1 28 ? 48.281 9.562 -43.281 1 26.12 28 ALA B CA 1
ATOM 1552 C C . ALA B 1 28 ? 48.094 8.227 -42.562 1 26.12 28 ALA B C 1
ATOM 1554 O O . ALA B 1 28 ? 47.656 7.242 -43.156 1 26.12 28 ALA B O 1
ATOM 1555 N N . LYS B 1 29 ? 48.938 7.836 -41.625 1 25.48 29 LYS B N 1
ATOM 1556 C CA . LYS B 1 29 ? 48.625 6.656 -40.844 1 25.48 29 LYS B CA 1
ATOM 1557 C C . LYS B 1 29 ? 47.156 6.652 -40.406 1 25.48 29 LYS B C 1
ATOM 1559 O O . LYS B 1 29 ? 46.562 7.715 -40.219 1 25.48 29 LYS B O 1
ATOM 1564 N N . ASN B 1 30 ? 46.469 5.402 -40.469 1 31.17 30 ASN B N 1
ATOM 1565 C CA . ASN B 1 30 ? 45.156 4.938 -40.031 1 31.17 30 ASN B CA 1
ATOM 1566 C C . ASN B 1 30 ? 44.875 5.383 -38.594 1 31.17 30 ASN B C 1
ATOM 1568 O O . ASN B 1 30 ? 45.719 5.305 -37.719 1 31.17 30 ASN B O 1
ATOM 1572 N N . ALA B 1 31 ? 44.312 6.578 -38.438 1 31.8 31 ALA B N 1
ATOM 1573 C CA . ALA B 1 31 ? 43.906 6.988 -37.094 1 31.8 31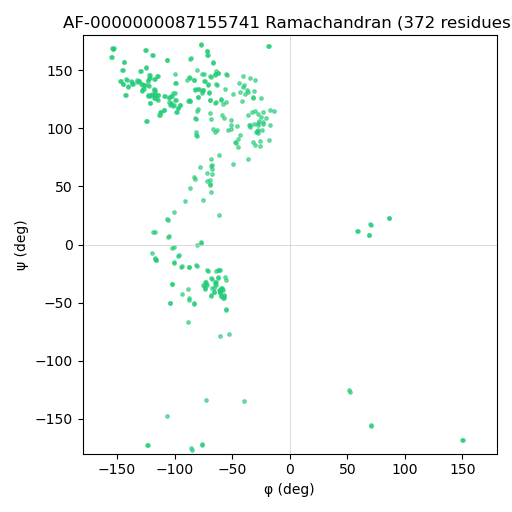 ALA B CA 1
ATOM 1574 C C . ALA B 1 31 ? 43.688 5.773 -36.188 1 31.8 31 ALA B C 1
ATOM 1576 O O . ALA B 1 31 ? 43.062 4.801 -36.625 1 31.8 31 ALA B O 1
ATOM 1577 N N . PRO B 1 32 ? 44.719 5.477 -35.219 1 29.47 32 PRO B N 1
ATOM 1578 C CA . PRO B 1 32 ? 44.312 4.293 -34.469 1 29.47 32 PRO B CA 1
ATOM 1579 C C . PRO B 1 32 ? 42.812 4.25 -34.219 1 29.47 32 PRO B C 1
ATOM 1581 O O . PRO B 1 32 ? 42.156 5.293 -34.188 1 29.47 32 PRO B O 1
ATOM 1584 N N . ALA B 1 33 ? 42.156 3.031 -34.531 1 36.62 33 ALA B N 1
ATOM 1585 C CA . ALA B 1 33 ? 40.781 2.65 -34.125 1 36.62 33 ALA B CA 1
ATOM 1586 C C . ALA B 1 33 ? 40.438 3.207 -32.75 1 36.62 33 ALA B C 1
ATOM 1588 O O . ALA B 1 33 ? 41.312 3.314 -31.891 1 36.62 33 ALA B O 1
ATOM 1589 N N . ALA B 1 34 ? 39.656 4.344 -32.781 1 35.66 34 ALA B N 1
ATOM 1590 C CA . ALA B 1 34 ? 39.156 4.816 -31.5 1 35.66 34 ALA B CA 1
ATOM 1591 C C . ALA B 1 34 ? 39.25 3.717 -30.438 1 35.66 34 ALA B C 1
ATOM 1593 O O . ALA B 1 34 ? 38.906 2.562 -30.719 1 35.66 34 ALA B O 1
ATOM 1594 N N . ALA B 1 35 ? 40.312 3.812 -29.5 1 34.97 35 ALA B N 1
ATOM 1595 C CA . ALA B 1 35 ? 40.25 2.83 -28.422 1 34.97 35 ALA B CA 1
ATOM 1596 C C . ALA B 1 35 ? 38.812 2.561 -28.016 1 34.97 35 ALA B C 1
ATOM 1598 O O . ALA B 1 35 ? 37.969 3.469 -28.031 1 34.97 35 ALA B O 1
ATOM 1599 N N . PRO B 1 36 ? 38.281 1.304 -28.297 1 33.53 36 PRO B N 1
ATOM 1600 C CA . PRO B 1 36 ? 36.906 1.149 -27.797 1 33.53 36 PRO B CA 1
ATOM 1601 C C . PRO B 1 36 ? 36.688 1.883 -26.484 1 33.53 36 PRO B C 1
ATOM 1603 O O . PRO B 1 36 ? 37.594 1.999 -25.672 1 33.53 36 PRO B O 1
ATOM 1606 N N . ALA B 1 37 ? 36 3.1 -26.594 1 38.69 37 ALA B N 1
ATOM 1607 C CA . ALA B 1 37 ? 35.562 3.672 -25.312 1 38.69 37 ALA B CA 1
ATOM 1608 C C . ALA B 1 37 ? 35.594 2.621 -24.203 1 38.69 37 ALA B C 1
ATOM 1610 O O . ALA B 1 37 ? 35.344 1.44 -24.453 1 38.69 37 ALA B O 1
ATOM 1611 N N . PRO B 1 38 ? 36.5 2.842 -23.156 1 35.09 38 PRO B N 1
ATOM 1612 C CA . PRO B 1 38 ? 36.375 1.779 -22.156 1 35.09 38 PRO B CA 1
ATOM 1613 C C . PRO B 1 38 ? 34.938 1.255 -22.047 1 35.09 38 PRO B C 1
ATOM 1615 O O . PRO B 1 38 ? 34 2.002 -22.281 1 35.09 38 PRO B O 1
ATOM 1618 N N . ALA B 1 39 ? 34.719 -0.009 -22.422 1 36.53 39 ALA B N 1
ATOM 1619 C CA . ALA B 1 39 ? 33.438 -0.621 -22.078 1 36.53 39 ALA B CA 1
ATOM 1620 C C . ALA B 1 39 ? 32.844 0.034 -20.844 1 36.53 39 ALA B C 1
ATOM 1622 O O . ALA B 1 39 ? 33.531 0.275 -19.859 1 36.53 39 ALA B O 1
ATOM 1623 N N . GLN B 1 40 ? 32.094 1.225 -21.141 1 37.56 40 GLN B N 1
ATOM 1624 C CA . GLN B 1 40 ? 31.344 1.624 -19.953 1 37.56 40 GLN B CA 1
ATOM 1625 C C . GLN B 1 40 ? 31.172 0.453 -18.984 1 37.56 40 GLN B C 1
ATOM 1627 O O . GLN B 1 40 ? 30.969 -0.684 -19.422 1 37.56 40 GLN B O 1
ATOM 1632 N N . PRO B 1 41 ? 31.906 0.532 -17.812 1 36.25 41 PRO B N 1
ATOM 1633 C CA . PRO B 1 41 ? 31.547 -0.581 -16.922 1 36.25 41 PRO B CA 1
ATOM 1634 C C . PRO B 1 41 ? 30.109 -1.066 -17.156 1 36.25 41 PRO B C 1
ATOM 1636 O O . PRO B 1 41 ? 29.203 -0.256 -17.359 1 36.25 41 PRO B O 1
ATOM 1639 N N . THR B 1 42 ? 30 -2.205 -17.859 1 37.12 42 THR B N 1
ATOM 1640 C CA . THR B 1 42 ? 28.703 -2.859 -17.797 1 37.12 42 THR B CA 1
ATOM 1641 C C . THR B 1 42 ? 27.953 -2.449 -16.531 1 37.12 42 THR B C 1
ATOM 1643 O O . THR B 1 42 ? 28.516 -2.479 -15.43 1 37.12 42 THR B O 1
ATOM 1646 N N . ALA B 1 43 ? 27 -1.626 -16.719 1 39.25 43 ALA B N 1
ATOM 1647 C CA . ALA B 1 43 ? 26.094 -1.41 -15.594 1 39.25 43 ALA B CA 1
ATOM 1648 C C . ALA B 1 43 ? 26.125 -2.605 -14.641 1 39.25 43 ALA B C 1
ATOM 1650 O O . ALA B 1 43 ? 26.219 -3.754 -15.086 1 39.25 43 ALA B O 1
ATOM 1651 N N . PRO B 1 44 ? 26.625 -2.418 -13.406 1 33.84 44 PRO B N 1
ATOM 1652 C CA . PRO B 1 44 ? 26.484 -3.588 -12.531 1 33.84 44 PRO B CA 1
ATOM 1653 C C . PRO B 1 44 ? 25.281 -4.453 -12.906 1 33.84 44 PRO B C 1
ATOM 1655 O O . PRO B 1 44 ? 24.188 -3.93 -13.125 1 33.84 44 PRO B O 1
ATOM 1658 N N . GLN B 1 45 ? 25.453 -5.551 -13.711 1 35.66 45 GLN B N 1
ATOM 1659 C CA . GLN B 1 45 ? 24.344 -6.508 -13.789 1 35.66 45 GLN B CA 1
ATOM 1660 C C . GLN B 1 45 ? 23.469 -6.453 -12.539 1 35.66 45 GLN B C 1
ATOM 1662 O O . GLN B 1 45 ? 23.984 -6.43 -11.422 1 35.66 45 GLN B O 1
ATOM 1667 N N . GLN B 1 46 ? 22.25 -5.961 -12.602 1 39.25 46 GLN B N 1
ATOM 1668 C CA . GLN B 1 46 ? 21.312 -6.074 -11.492 1 39.25 46 GLN B CA 1
ATOM 1669 C C . GLN B 1 46 ? 21.656 -7.262 -10.602 1 39.25 46 GLN B C 1
ATOM 1671 O O . GLN B 1 46 ? 21.75 -8.398 -11.078 1 39.25 46 GLN B O 1
ATOM 1676 N N . ALA B 1 47 ? 22.328 -7 -9.539 1 36.03 47 ALA B N 1
ATOM 1677 C CA . ALA B 1 47 ? 22.547 -8.055 -8.555 1 36.03 47 ALA B CA 1
ATOM 1678 C C . ALA B 1 47 ? 21.375 -9.023 -8.516 1 36.03 47 ALA B C 1
ATOM 1680 O O . ALA B 1 47 ? 20.25 -8.641 -8.18 1 36.03 47 ALA B O 1
ATOM 1681 N N . ASP B 1 48 ? 21.359 -10.109 -9.352 1 38.47 48 ASP B N 1
ATOM 1682 C CA . ASP B 1 48 ? 20.438 -11.211 -9.086 1 38.47 48 ASP B CA 1
ATOM 1683 C C . ASP B 1 48 ? 20.422 -11.562 -7.598 1 38.47 48 ASP B C 1
ATOM 1685 O O . ASP B 1 48 ? 21.453 -11.859 -7.012 1 38.47 48 ASP B O 1
ATOM 1689 N N . ALA B 1 49 ? 19.531 -11.016 -6.871 1 49.5 49 ALA B N 1
ATOM 1690 C CA . ALA B 1 49 ? 19.438 -11.523 -5.504 1 49.5 49 ALA B CA 1
ATOM 1691 C C . ALA B 1 49 ? 19.828 -12.992 -5.438 1 49.5 49 ALA B C 1
ATOM 1693 O O . ALA B 1 49 ? 19.562 -13.758 -6.371 1 49.5 49 ALA B O 1
ATOM 1694 N N . PRO B 1 50 ? 20.703 -13.352 -4.48 1 48.09 50 PRO B N 1
ATOM 1695 C CA . PRO B 1 50 ? 21.031 -14.773 -4.383 1 48.09 50 PRO B CA 1
ATOM 1696 C C . PRO B 1 50 ? 19.812 -15.672 -4.5 1 48.09 50 PRO B C 1
ATOM 1698 O O . PRO B 1 50 ? 18.719 -15.297 -4.062 1 48.09 50 PRO B O 1
ATOM 1701 N N . PRO B 1 51 ? 19.859 -16.672 -5.305 1 48.31 51 PRO B N 1
ATOM 1702 C CA . PRO B 1 51 ? 18.734 -17.594 -5.484 1 48.31 51 PRO B CA 1
ATOM 1703 C C . PRO B 1 51 ? 18.125 -18.047 -4.16 1 48.31 51 PRO B C 1
ATOM 1705 O O . PRO B 1 51 ? 18.828 -18.547 -3.293 1 48.31 51 PRO B O 1
ATOM 1708 N N . GLY B 1 52 ? 17.219 -17.422 -3.561 1 53.88 52 GLY B N 1
ATOM 1709 C CA . GLY B 1 52 ? 16.469 -18.016 -2.465 1 53.88 52 GLY B CA 1
ATOM 1710 C C . GLY B 1 52 ? 16.125 -19.469 -2.688 1 53.88 52 GLY B C 1
ATOM 1711 O O . GLY B 1 52 ? 16.188 -19.969 -3.816 1 53.88 52 GLY B O 1
ATOM 1712 N N . SER B 1 53 ? 16.297 -20.234 -1.637 1 59.12 53 SER B N 1
ATOM 1713 C CA . SER B 1 53 ? 15.844 -21.609 -1.708 1 59.12 53 SER B CA 1
ATOM 1714 C C . SER B 1 53 ? 14.383 -21.688 -2.127 1 59.12 53 SER B C 1
ATOM 1716 O O . SER B 1 53 ? 13.523 -21.031 -1.538 1 59.12 53 SER B O 1
ATOM 1718 N N . ASN B 1 54 ? 14.125 -21.938 -3.357 1 65.75 54 ASN B N 1
ATOM 1719 C CA . ASN B 1 54 ? 12.789 -22.219 -3.883 1 65.75 54 ASN B CA 1
ATOM 1720 C C . ASN B 1 54 ? 12.375 -23.656 -3.619 1 65.75 54 ASN B C 1
ATOM 1722 O O . ASN B 1 54 ? 13.172 -24.594 -3.801 1 65.75 54 ASN B O 1
ATOM 1726 N N . THR B 1 55 ? 11.32 -23.781 -2.832 1 70.75 55 THR B N 1
ATOM 1727 C CA . THR B 1 55 ? 10.695 -25.094 -2.758 1 70.75 55 THR B CA 1
ATOM 1728 C C . THR B 1 55 ? 9.742 -25.312 -3.934 1 70.75 55 THR B C 1
ATOM 1730 O O . THR B 1 55 ? 8.883 -24.469 -4.203 1 70.75 55 THR B O 1
ATOM 1733 N N . GLY B 1 56 ? 10.078 -26.172 -4.891 1 88 56 GLY B N 1
ATOM 1734 C CA . GLY B 1 56 ? 9.234 -26.578 -6.004 1 88 56 GLY B CA 1
ATOM 1735 C C . GLY B 1 56 ? 7.766 -26.297 -5.77 1 88 56 GLY B C 1
ATOM 1736 O O . GLY B 1 56 ? 7.387 -25.75 -4.734 1 88 56 GLY B O 1
ATOM 1737 N N . TRP B 1 57 ? 6.875 -26.453 -6.781 1 95.19 57 TRP B N 1
ATOM 1738 C CA . TRP B 1 57 ? 5.43 -26.312 -6.656 1 95.19 57 TRP B CA 1
ATOM 1739 C C . TRP B 1 57 ? 4.832 -27.469 -5.863 1 95.19 57 TRP B C 1
ATOM 1741 O O . TRP B 1 57 ? 5.234 -28.625 -6.039 1 95.19 57 TRP B O 1
ATOM 1751 N N . VAL B 1 58 ? 3.91 -27.125 -4.988 1 94.75 58 VAL B N 1
ATOM 1752 C CA . VAL B 1 58 ? 3.232 -28.141 -4.184 1 94.75 58 VAL B CA 1
ATOM 1753 C C . VAL B 1 58 ? 1.719 -27.969 -4.301 1 94.75 58 VAL B C 1
ATOM 1755 O O . VAL B 1 58 ? 1.204 -26.844 -4.168 1 94.75 58 VAL B O 1
ATOM 1758 N N . ALA B 1 59 ? 1.058 -29.047 -4.543 1 95.31 59 ALA B N 1
ATOM 1759 C CA . ALA B 1 59 ? -0.403 -29.031 -4.59 1 95.31 59 ALA B CA 1
ATOM 1760 C C . ALA B 1 59 ? -0.994 -29.531 -3.271 1 95.31 59 ALA B C 1
ATOM 1762 O O . ALA B 1 59 ? -0.463 -30.453 -2.654 1 95.31 59 ALA B O 1
ATOM 1763 N N . ARG B 1 60 ? -1.981 -28.891 -2.887 1 92.69 60 ARG B N 1
ATOM 1764 C CA . ARG B 1 60 ? -2.748 -29.344 -1.725 1 92.69 60 ARG B CA 1
ATOM 1765 C C . ARG B 1 60 ? -4.246 -29.219 -1.982 1 92.69 60 ARG B C 1
ATOM 1767 O O . ARG B 1 60 ? -4.703 -28.266 -2.6 1 92.69 60 ARG B O 1
ATOM 1774 N N . CYS B 1 61 ? -4.965 -30.266 -1.545 1 89.81 61 CYS B N 1
ATOM 1775 C CA . CYS B 1 61 ? -6.414 -30.281 -1.688 1 89.81 61 CYS B CA 1
ATOM 1776 C C . CYS B 1 61 ? -7.094 -30.547 -0.349 1 89.81 61 CYS B C 1
ATOM 1778 O O . CYS B 1 61 ? -6.613 -31.359 0.446 1 89.81 61 CYS B O 1
ATOM 1780 N N . THR B 1 62 ? -8.023 -29.812 -0.117 1 87.94 62 THR B N 1
ATOM 1781 C CA . THR B 1 62 ? -8.797 -30 1.105 1 87.94 62 THR B CA 1
ATOM 1782 C C . THR B 1 62 ? -10.297 -30.062 0.795 1 87.94 62 THR B C 1
ATOM 1784 O O . THR B 1 62 ? -10.734 -29.594 -0.257 1 87.94 62 THR B O 1
ATOM 1787 N N . SER B 1 63 ? -11.039 -30.828 1.617 1 86.5 63 SER B N 1
ATOM 1788 C CA . SER B 1 63 ? -12.492 -30.906 1.52 1 86.5 63 SER B CA 1
ATOM 1789 C C . SER B 1 63 ? -13.148 -30.75 2.887 1 86.5 63 SER B C 1
ATOM 1791 O O . SER B 1 63 ? -12.578 -31.156 3.904 1 86.5 63 SER B O 1
ATOM 1793 N N . ALA B 1 64 ? -14.352 -29.984 2.871 1 88.19 64 ALA B N 1
ATOM 1794 C CA . ALA B 1 64 ? -15.07 -29.812 4.129 1 88.19 64 ALA B CA 1
ATOM 1795 C C . ALA B 1 64 ? -15.602 -31.141 4.648 1 88.19 64 ALA B C 1
ATOM 1797 O O . ALA B 1 64 ? -15.812 -31.312 5.852 1 88.19 64 ALA B O 1
ATOM 1798 N N . SER B 1 65 ? -15.953 -32.031 3.715 1 88.94 65 SER B N 1
ATOM 1799 C CA . SER B 1 65 ? -16.469 -33.375 4.047 1 88.94 65 SER B CA 1
ATOM 1800 C C . SER B 1 65 ? -16.172 -34.375 2.932 1 88.94 65 SER B C 1
ATOM 1802 O O . SER B 1 65 ? -15.703 -34 1.86 1 88.94 65 SER B O 1
ATOM 1804 N N . ARG B 1 66 ? -16.391 -35.656 3.232 1 88.69 66 ARG B N 1
ATOM 1805 C CA . ARG B 1 66 ? -16.141 -36.719 2.266 1 88.69 66 ARG B CA 1
ATOM 1806 C C . ARG B 1 66 ? -16.922 -36.469 0.976 1 88.69 66 ARG B C 1
ATOM 1808 O O . ARG B 1 66 ? -16.469 -36.844 -0.106 1 88.69 66 ARG B O 1
ATOM 1815 N N . ASP B 1 67 ? -18.094 -35.75 1.131 1 88.75 67 ASP B N 1
ATOM 1816 C CA . ASP B 1 67 ? -18.969 -35.594 -0.028 1 88.75 67 ASP B CA 1
ATOM 1817 C C . ASP B 1 67 ? -18.812 -34.219 -0.634 1 88.75 67 ASP B C 1
ATOM 1819 O O . ASP B 1 67 ? -19.438 -33.906 -1.656 1 88.75 67 ASP B O 1
ATOM 1823 N N . ALA B 1 68 ? -18.031 -33.438 -0.036 1 84 68 ALA B N 1
ATOM 1824 C CA . ALA B 1 68 ? -17.859 -32.094 -0.52 1 84 68 ALA B CA 1
ATOM 1825 C C . ALA B 1 68 ? -16.781 -32 -1.587 1 84 68 ALA B C 1
ATOM 1827 O O . ALA B 1 68 ? -15.82 -32.781 -1.564 1 84 68 ALA B O 1
ATOM 1828 N N . PRO B 1 69 ? -17.047 -31.125 -2.555 1 83.44 69 PRO B N 1
ATOM 1829 C CA . PRO B 1 69 ? -15.992 -30.938 -3.564 1 83.44 69 PRO B CA 1
ATOM 1830 C C . PRO B 1 69 ? -14.648 -30.562 -2.955 1 83.44 69 PRO B C 1
ATOM 1832 O O . PRO B 1 69 ? -14.602 -29.906 -1.903 1 83.44 69 PRO B O 1
ATOM 1835 N N . LEU B 1 70 ? -13.602 -31.062 -3.633 1 83.44 70 LEU B N 1
ATOM 1836 C CA . LEU B 1 70 ? -12.25 -30.703 -3.211 1 83.44 70 LEU B CA 1
ATOM 1837 C C . LEU B 1 70 ? -11.906 -29.281 -3.637 1 83.44 70 LEU B C 1
ATOM 1839 O O . LEU B 1 70 ? -12.25 -28.859 -4.742 1 83.44 70 LEU B O 1
ATOM 1843 N N . GLU B 1 71 ? -11.367 -28.547 -2.693 1 87.44 71 GLU B N 1
ATOM 1844 C CA . GLU B 1 71 ? -10.703 -27.297 -3.012 1 87.44 71 GLU B CA 1
ATOM 1845 C C . GLU B 1 71 ? -9.188 -27.469 -3.109 1 87.44 71 GLU B C 1
ATOM 1847 O O . GLU B 1 71 ? -8.539 -27.859 -2.135 1 87.44 71 GLU B O 1
ATOM 1852 N N . CYS B 1 72 ? -8.703 -27.266 -4.352 1 90.31 72 CYS B N 1
ATOM 1853 C CA . CYS B 1 72 ? -7.289 -27.547 -4.562 1 90.31 72 CYS B CA 1
ATOM 1854 C C . CYS B 1 72 ? -6.527 -26.281 -4.914 1 90.31 72 CYS B C 1
ATOM 1856 O O . CYS B 1 72 ? -7.062 -25.391 -5.586 1 90.31 72 CYS B O 1
ATOM 1858 N N . ALA B 1 73 ? -5.277 -26.234 -4.426 1 95.25 73 ALA B N 1
ATOM 1859 C CA . ALA B 1 73 ? -4.375 -25.141 -4.738 1 95.25 73 ALA B CA 1
ATOM 1860 C C . ALA B 1 73 ? -2.938 -25.625 -4.879 1 95.25 73 ALA B C 1
ATOM 1862 O O . ALA B 1 73 ? -2.592 -26.703 -4.391 1 95.25 73 ALA B O 1
ATOM 1863 N N . MET B 1 74 ? -2.227 -24.828 -5.582 1 95.94 74 MET B N 1
ATOM 1864 C CA . MET B 1 74 ? -0.787 -25.078 -5.617 1 95.94 74 MET B CA 1
ATOM 1865 C C . MET B 1 74 ? -0.017 -23.828 -5.199 1 95.94 74 MET B C 1
ATOM 1867 O O . MET B 1 74 ? -0.506 -22.703 -5.363 1 95.94 74 MET B O 1
ATOM 1871 N N . GLU B 1 75 ? 1.154 -24.094 -4.668 1 96 75 GLU B N 1
ATOM 1872 C CA . GLU B 1 75 ? 1.898 -22.969 -4.113 1 96 75 GLU B CA 1
ATOM 1873 C C . GLU B 1 75 ? 3.4 -23.156 -4.312 1 96 75 GLU B C 1
ATOM 1875 O O . GLU B 1 75 ? 3.895 -24.281 -4.359 1 96 75 GLU B O 1
ATOM 1880 N N . GLN B 1 76 ? 4.062 -22.047 -4.426 1 93.81 76 GLN B N 1
ATOM 1881 C CA . GLN B 1 76 ? 5.52 -21.984 -4.422 1 93.81 76 GLN B CA 1
ATOM 1882 C C . GLN B 1 76 ? 6.008 -20.75 -3.672 1 93.81 76 GLN B C 1
ATOM 1884 O O . GLN B 1 76 ? 5.426 -19.656 -3.797 1 93.81 76 GLN B O 1
ATOM 1889 N N . THR B 1 77 ? 7.137 -20.922 -2.916 1 93 77 THR B N 1
ATOM 1890 C CA . THR B 1 77 ? 7.699 -19.828 -2.133 1 93 77 THR B CA 1
ATOM 1891 C C . THR B 1 77 ? 9.148 -19.562 -2.531 1 93 77 THR B C 1
ATOM 1893 O O . THR B 1 77 ? 9.914 -20.516 -2.775 1 93 77 THR B O 1
ATOM 1896 N N . ALA B 1 78 ? 9.43 -18.328 -2.635 1 90.88 78 ALA B N 1
ATOM 1897 C CA . ALA B 1 78 ? 10.82 -17.906 -2.688 1 90.88 78 ALA B CA 1
ATOM 1898 C C . ALA B 1 78 ? 11.258 -17.281 -1.358 1 90.88 78 ALA B C 1
ATOM 1900 O O . ALA B 1 78 ? 10.633 -16.344 -0.868 1 90.88 78 ALA B O 1
ATOM 1901 N N . VAL B 1 79 ? 12.32 -17.875 -0.77 1 85.44 79 VAL B N 1
ATOM 1902 C CA . VAL B 1 79 ? 12.805 -17.406 0.525 1 85.44 79 VAL B CA 1
ATOM 1903 C C . VAL B 1 79 ? 14.273 -17.016 0.417 1 85.44 79 VAL B C 1
ATOM 1905 O O . VAL B 1 79 ? 15.016 -17.594 -0.389 1 85.44 79 VAL B O 1
ATOM 1908 N N . LEU B 1 80 ? 14.617 -15.914 1.102 1 76.62 80 LEU B N 1
ATOM 1909 C CA . LEU B 1 80 ? 16.047 -15.609 1.238 1 76.62 80 LEU B CA 1
ATOM 1910 C C . LEU B 1 80 ? 16.75 -16.688 2.039 1 76.62 80 LEU B C 1
ATOM 1912 O O . LEU B 1 80 ? 16.375 -16.984 3.178 1 76.62 80 LEU B O 1
ATOM 1916 N N . THR B 1 81 ? 17.719 -17.25 1.412 1 72.38 81 THR B N 1
ATOM 1917 C CA . THR B 1 81 ? 18.406 -18.406 2.018 1 72.38 81 THR B CA 1
ATOM 1918 C C . THR B 1 81 ? 19.047 -18 3.344 1 72.38 81 THR B C 1
ATOM 1920 O O . THR B 1 81 ? 18.984 -18.75 4.32 1 72.38 81 THR B O 1
ATOM 1923 N N . LYS B 1 82 ? 19.578 -16.891 3.414 1 70 82 LYS B N 1
ATOM 1924 C CA . LYS B 1 82 ? 20.344 -16.5 4.602 1 70 82 LYS B CA 1
ATOM 1925 C C . LYS B 1 82 ? 19.422 -16.203 5.777 1 70 82 LYS B C 1
ATOM 1927 O O . LYS B 1 82 ? 19.703 -16.578 6.914 1 70 82 LYS B O 1
ATOM 1932 N N . THR B 1 83 ? 18.281 -15.719 5.594 1 71.81 83 THR B N 1
ATOM 1933 C CA . THR B 1 83 ? 17.422 -15.25 6.672 1 71.81 83 THR B CA 1
ATOM 1934 C C . THR B 1 83 ? 16.141 -16.062 6.742 1 71.81 83 THR B C 1
ATOM 1936 O O . THR B 1 83 ? 15.438 -16.031 7.75 1 71.81 83 THR B O 1
ATOM 1939 N N . GLY B 1 84 ? 15.914 -16.828 5.75 1 76.69 84 GLY B N 1
ATOM 1940 C CA . GLY B 1 84 ? 14.656 -17.547 5.68 1 76.69 84 GLY B CA 1
ATOM 1941 C C . GLY B 1 84 ? 13.461 -16.641 5.449 1 76.69 84 GLY B C 1
ATOM 1942 O O . GLY B 1 84 ? 12.312 -17.094 5.504 1 76.69 84 GLY B O 1
ATOM 1943 N N . GLN B 1 85 ? 13.742 -15.469 5.195 1 80.56 85 GLN B N 1
ATOM 1944 C CA . GLN B 1 85 ? 12.68 -14.492 4.996 1 80.56 85 GLN B CA 1
ATOM 1945 C C . GLN B 1 85 ? 11.922 -14.758 3.699 1 80.56 85 GLN B C 1
ATOM 1947 O O . GLN B 1 85 ? 12.531 -14.898 2.637 1 80.56 85 GLN B O 1
ATOM 1952 N N . LEU B 1 86 ? 10.547 -14.914 3.928 1 83.94 86 LEU B N 1
ATOM 1953 C CA . LEU B 1 86 ? 9.688 -15.008 2.754 1 83.94 86 LEU B CA 1
ATOM 1954 C C . LEU B 1 86 ? 9.797 -13.75 1.897 1 83.94 86 LEU B C 1
ATOM 1956 O O . LEU B 1 86 ? 9.609 -12.633 2.396 1 83.94 86 LEU B O 1
ATOM 1960 N N . ILE B 1 87 ? 10.133 -14.062 0.634 1 91.69 87 ILE B N 1
ATOM 1961 C CA . ILE B 1 87 ? 10.242 -12.93 -0.279 1 91.69 87 ILE B CA 1
ATOM 1962 C C . ILE B 1 87 ? 9.016 -12.883 -1.185 1 91.69 87 ILE B C 1
ATOM 1964 O O . ILE B 1 87 ? 8.367 -11.836 -1.301 1 91.69 87 ILE B O 1
ATOM 1968 N N . VAL B 1 88 ? 8.75 -14.047 -1.773 1 96.25 88 VAL B N 1
ATOM 1969 C CA . VAL B 1 88 ? 7.57 -14.141 -2.629 1 96.25 88 VAL B CA 1
ATOM 1970 C C . VAL B 1 88 ? 6.879 -15.484 -2.408 1 96.25 88 VAL B C 1
ATOM 1972 O O . VAL B 1 88 ? 7.535 -16.516 -2.322 1 96.25 88 VAL B O 1
ATOM 1975 N N . LEU B 1 89 ? 5.562 -15.445 -2.293 1 96.31 89 LEU B N 1
ATOM 1976 C CA . LEU B 1 89 ? 4.707 -16.625 -2.305 1 96.31 89 LEU B CA 1
ATOM 1977 C C . LEU B 1 89 ? 3.664 -16.531 -3.414 1 96.31 89 LEU B C 1
ATOM 1979 O O . LEU B 1 89 ? 2.969 -15.523 -3.533 1 96.31 89 LEU B O 1
ATOM 1983 N N . VAL B 1 90 ? 3.611 -17.562 -4.199 1 97.19 90 VAL B N 1
ATOM 1984 C CA . VAL B 1 90 ? 2.586 -17.656 -5.234 1 97.19 90 VAL B CA 1
ATOM 1985 C C . VAL B 1 90 ? 1.64 -18.812 -4.922 1 97.19 90 VAL B C 1
ATOM 1987 O O . VAL B 1 90 ? 2.076 -19.953 -4.762 1 97.19 90 VAL B O 1
ATOM 1990 N N . ASN B 1 91 ? 0.414 -18.484 -4.848 1 97.31 91 ASN B N 1
ATOM 1991 C CA . ASN B 1 91 ? -0.666 -19.453 -4.684 1 97.31 91 ASN B CA 1
ATOM 1992 C C . ASN B 1 91 ? -1.642 -19.406 -5.859 1 97.31 91 ASN B C 1
ATOM 1994 O O . ASN B 1 91 ? -2.084 -18.328 -6.258 1 97.31 91 ASN B O 1
ATOM 1998 N N . ILE B 1 92 ? -1.911 -20.547 -6.43 1 97.19 92 ILE B N 1
ATOM 1999 C CA . ILE B 1 92 ? -2.848 -20.625 -7.547 1 97.19 92 ILE B CA 1
ATOM 2000 C C . ILE B 1 92 ? -4 -21.562 -7.188 1 97.19 92 ILE B C 1
ATOM 2002 O O . ILE B 1 92 ? -3.775 -22.703 -6.766 1 97.19 92 ILE B O 1
ATOM 2006 N N . ARG B 1 93 ? -5.152 -20.984 -7.387 1 95.25 93 ARG B N 1
ATOM 2007 C CA . ARG B 1 93 ? -6.367 -21.766 -7.16 1 95.25 93 ARG B CA 1
ATOM 2008 C C . ARG B 1 93 ? -7.219 -21.828 -8.422 1 95.25 93 ARG B C 1
ATOM 2010 O O . ARG B 1 93 ? -7.227 -20.891 -9.227 1 95.25 93 ARG B O 1
ATOM 2017 N N . VAL B 1 94 ? -7.836 -22.984 -8.516 1 89.94 94 VAL B N 1
ATOM 2018 C CA . VAL B 1 94 ? -8.773 -23.156 -9.617 1 89.94 94 VAL B CA 1
ATOM 2019 C C . VAL B 1 94 ? -10.195 -23.297 -9.07 1 89.94 94 VAL B C 1
ATOM 2021 O O . VAL B 1 94 ? -10.5 -24.266 -8.367 1 89.94 94 VAL B O 1
ATOM 2024 N N . ALA B 1 95 ? -10.914 -22.234 -9.383 1 76.94 95 ALA B N 1
ATOM 2025 C CA . ALA B 1 95 ? -12.305 -22.312 -8.938 1 76.94 95 ALA B CA 1
ATOM 2026 C C . ALA B 1 95 ? -13.039 -23.453 -9.633 1 76.94 95 ALA B C 1
ATOM 2028 O O . ALA B 1 95 ? -12.883 -23.656 -10.844 1 76.94 95 ALA B O 1
ATOM 2029 N N . ALA B 1 96 ? -13.844 -24.188 -8.883 1 73.62 96 ALA B N 1
ATOM 2030 C CA . ALA B 1 96 ? -14.539 -25.359 -9.398 1 73.62 96 ALA B CA 1
ATOM 2031 C C . ALA B 1 96 ? -15.602 -24.969 -10.422 1 73.62 96 ALA B C 1
ATOM 2033 O O . ALA B 1 96 ? -15.859 -25.703 -11.375 1 73.62 96 ALA B O 1
ATOM 2034 N N . ASP B 1 97 ? -16.109 -23.828 -10.273 1 77.19 97 ASP B N 1
ATOM 2035 C CA . ASP B 1 97 ? -17.234 -23.422 -11.094 1 77.19 97 ASP B CA 1
ATOM 2036 C C . ASP B 1 97 ? -16.766 -22.797 -12.406 1 77.19 97 ASP B C 1
ATOM 2038 O O . ASP B 1 97 ? -17.219 -23.172 -13.484 1 77.19 97 ASP B O 1
ATOM 2042 N N . THR B 1 98 ? -15.836 -21.891 -12.438 1 78.06 98 THR B N 1
ATOM 2043 C CA . THR B 1 98 ? -15.414 -21.156 -13.617 1 78.06 98 THR B CA 1
ATOM 2044 C C . THR B 1 98 ? -14.234 -21.828 -14.297 1 78.06 98 THR B C 1
ATOM 2046 O O . THR B 1 98 ? -13.961 -21.578 -15.469 1 78.06 98 THR B O 1
ATOM 2049 N N . ARG B 1 99 ? -13.57 -22.672 -13.555 1 81.62 99 ARG B N 1
ATOM 2050 C CA . ARG B 1 99 ? -12.359 -23.359 -14.008 1 81.62 99 ARG B CA 1
ATOM 2051 C C . ARG B 1 99 ? -11.273 -22.359 -14.398 1 81.62 99 ARG B C 1
ATOM 2053 O O . ARG B 1 99 ? -10.336 -22.703 -15.117 1 81.62 99 ARG B O 1
ATOM 2060 N N . THR B 1 100 ? -11.477 -21.094 -14.055 1 88.56 100 THR B N 1
ATOM 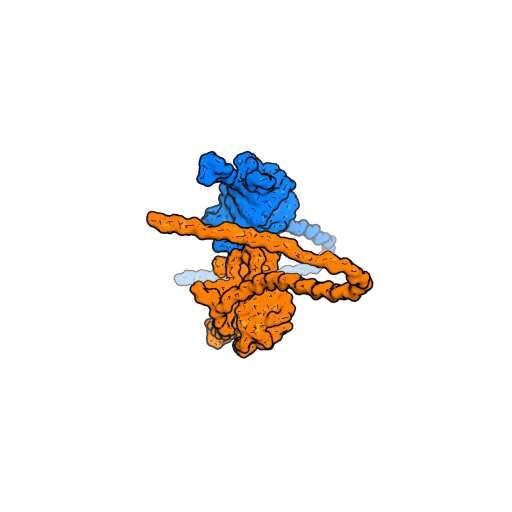2061 C CA . THR B 1 100 ? -10.453 -20.094 -14.297 1 88.56 100 THR B CA 1
ATOM 2062 C C . THR B 1 100 ? -9.469 -20.031 -13.125 1 88.56 100 THR B C 1
ATOM 2064 O O . THR B 1 100 ? -9.867 -19.844 -11.977 1 88.56 100 THR B O 1
ATOM 2067 N N . PRO B 1 101 ? -8.234 -20.203 -13.422 1 94.94 101 PRO B N 1
ATOM 2068 C CA . PRO B 1 101 ? -7.273 -20.125 -12.32 1 94.94 101 PRO B CA 1
ATOM 2069 C C . PRO B 1 101 ? -7.039 -18.688 -11.852 1 94.94 101 PRO B C 1
ATOM 2071 O O . PRO B 1 101 ? -7.027 -17.766 -12.664 1 94.94 101 PRO B O 1
ATOM 2074 N N . VAL B 1 102 ? -6.93 -18.547 -10.57 1 95.56 102 VAL B N 1
ATOM 2075 C CA . VAL B 1 102 ? -6.625 -17.266 -9.938 1 95.56 102 VAL B CA 1
ATOM 2076 C C . VAL B 1 102 ? -5.301 -17.359 -9.188 1 95.56 102 VAL B C 1
ATOM 2078 O O . VAL B 1 102 ? -5.066 -18.328 -8.453 1 95.56 102 VAL B O 1
ATOM 2081 N N . ALA B 1 103 ? -4.48 -16.359 -9.391 1 96.94 103 ALA B N 1
ATOM 2082 C CA . ALA B 1 103 ? -3.211 -16.297 -8.672 1 96.94 103 ALA B CA 1
ATOM 2083 C C . ALA B 1 103 ? -3.293 -15.312 -7.508 1 96.94 103 ALA B C 1
ATOM 2085 O O . ALA B 1 103 ? -3.756 -14.18 -7.672 1 96.94 103 ALA B O 1
ATOM 2086 N N . LEU B 1 104 ? -2.875 -15.766 -6.375 1 97.69 104 LEU B N 1
ATOM 2087 C CA . LEU B 1 104 ? -2.586 -14.914 -5.227 1 97.69 104 LEU B CA 1
ATOM 2088 C C . LEU B 1 104 ? -1.085 -14.844 -4.961 1 97.69 104 LEU B C 1
ATOM 2090 O O . LEU B 1 104 ? -0.466 -15.852 -4.613 1 97.69 104 LEU B O 1
ATOM 2094 N N . ILE B 1 105 ? -0.542 -13.641 -5.117 1 98.25 105 ILE B N 1
ATOM 2095 C CA . ILE B 1 105 ? 0.892 -13.461 -4.922 1 98.25 105 ILE B CA 1
ATOM 2096 C C . ILE B 1 105 ? 1.137 -12.57 -3.705 1 98.25 105 ILE B C 1
ATOM 2098 O O . ILE B 1 105 ? 0.586 -11.469 -3.609 1 98.25 105 ILE B O 1
ATOM 2102 N N . GLN B 1 106 ? 1.979 -13.062 -2.826 1 98.19 106 GLN B N 1
ATOM 2103 C CA . GLN B 1 106 ? 2.385 -12.305 -1.646 1 98.19 106 GLN B CA 1
ATOM 2104 C C . GLN B 1 106 ? 3.773 -11.703 -1.83 1 98.19 106 GLN B C 1
ATOM 2106 O O . GLN B 1 106 ? 4.719 -12.406 -2.189 1 98.19 106 GLN B O 1
ATOM 2111 N N . LEU B 1 107 ? 3.867 -10.43 -1.601 1 98.06 107 LEU B N 1
ATOM 2112 C CA . LEU B 1 107 ? 5.102 -9.656 -1.688 1 98.06 107 LEU B CA 1
ATOM 2113 C C . LEU B 1 107 ? 5.445 -9.023 -0.343 1 98.06 107 LEU B C 1
ATOM 2115 O O . LEU B 1 107 ? 4.582 -8.922 0.535 1 98.06 107 LEU B O 1
ATOM 2119 N N . PRO B 1 108 ? 6.73 -8.57 -0.17 1 96.88 108 PRO B N 1
ATOM 2120 C CA . PRO B 1 108 ? 7.082 -7.938 1.103 1 96.88 108 PRO B CA 1
ATOM 2121 C C . PRO B 1 108 ? 6.457 -6.551 1.26 1 96.88 108 PRO B C 1
ATOM 2123 O O . PRO B 1 108 ? 5.969 -5.977 0.284 1 96.88 108 PRO B O 1
ATOM 2126 N N . LEU B 1 109 ? 6.418 -6.055 2.484 1 97.62 109 LEU B N 1
ATOM 2127 C CA . LEU B 1 109 ? 6.109 -4.652 2.75 1 97.62 109 LEU B CA 1
ATOM 2128 C C . LEU B 1 109 ? 7.27 -3.754 2.336 1 97.62 109 LEU B C 1
ATOM 2130 O O . LEU B 1 109 ? 8.344 -4.242 1.968 1 97.62 109 LEU B O 1
ATOM 2134 N N . GLY B 1 110 ? 7.012 -2.414 2.258 1 97.81 110 GLY B N 1
ATOM 2135 C CA . GLY B 1 110 ? 8.062 -1.446 1.979 1 97.81 110 GLY B CA 1
ATOM 2136 C C . GLY B 1 110 ? 8.305 -1.242 0.495 1 97.81 110 GLY B C 1
ATOM 2137 O O . GLY B 1 110 ? 9.406 -0.863 0.087 1 97.81 110 GLY B O 1
ATOM 2138 N N . LEU B 1 111 ? 7.297 -1.557 -0.277 1 98.31 111 LEU B N 1
ATOM 2139 C CA . LEU B 1 111 ? 7.438 -1.434 -1.724 1 98.31 111 LEU B CA 1
ATOM 2140 C C . LEU B 1 111 ? 7.105 -0.018 -2.184 1 98.31 111 LEU B C 1
ATOM 2142 O O . LEU B 1 111 ? 6.461 0.741 -1.454 1 98.31 111 LEU B O 1
ATOM 2146 N N . ASN B 1 112 ? 7.609 0.27 -3.381 1 98.5 112 ASN B N 1
ATOM 2147 C CA . ASN B 1 112 ? 7.129 1.418 -4.141 1 98.5 112 ASN B CA 1
ATOM 2148 C C . ASN B 1 112 ? 5.828 1.097 -4.875 1 98.5 112 ASN B C 1
ATOM 2150 O O . ASN B 1 112 ? 5.852 0.642 -6.02 1 98.5 112 ASN B O 1
ATOM 2154 N N . LEU B 1 113 ? 4.691 1.399 -4.273 1 98.69 113 LEU B N 1
ATOM 2155 C CA . LEU B 1 113 ? 3.406 0.827 -4.66 1 98.69 113 LEU B CA 1
ATOM 2156 C C . LEU B 1 113 ? 2.93 1.409 -5.988 1 98.69 113 LEU B C 1
ATOM 2158 O O . LEU B 1 113 ? 2.322 0.704 -6.797 1 98.69 113 LEU B O 1
ATOM 2162 N N . PRO B 1 114 ? 3.203 2.648 -6.301 1 97.38 114 PRO B N 1
ATOM 2163 C CA . PRO B 1 114 ? 2.67 3.225 -7.535 1 97.38 114 PRO B CA 1
ATOM 2164 C C . PRO B 1 114 ? 3.203 2.529 -8.789 1 97.38 114 PRO B C 1
ATOM 2166 O O . PRO B 1 114 ? 2.539 2.531 -9.828 1 97.38 114 PRO B O 1
ATOM 2169 N N . VAL B 1 115 ? 4.289 1.894 -8.711 1 97.19 115 VAL B N 1
ATOM 2170 C CA . VAL B 1 115 ? 4.887 1.283 -9.891 1 97.19 115 VAL B CA 1
ATOM 2171 C C . VAL B 1 115 ? 4.32 -0.123 -10.086 1 97.19 115 VAL B C 1
ATOM 2173 O O . VAL B 1 115 ? 4.445 -0.703 -11.172 1 97.19 115 VAL B O 1
ATOM 2176 N N . GLY B 1 116 ? 3.746 -0.672 -8.992 1 98.12 116 GLY B N 1
ATOM 2177 C CA . GLY B 1 116 ? 3.217 -2.023 -9.07 1 98.12 116 GLY B CA 1
ATOM 2178 C C . GLY B 1 116 ? 4.297 -3.084 -9.164 1 98.12 116 GLY B C 1
ATOM 2179 O O . GLY B 1 116 ? 5.395 -2.912 -8.633 1 98.12 116 GLY B O 1
ATOM 2180 N N . ALA B 1 117 ? 3.926 -4.238 -9.734 1 98.31 117 ALA B N 1
ATOM 2181 C CA . ALA B 1 117 ? 4.844 -5.352 -9.961 1 98.31 117 ALA B CA 1
ATOM 2182 C C . ALA B 1 117 ? 4.832 -5.785 -11.422 1 98.31 117 ALA B C 1
ATOM 2184 O O . ALA B 1 117 ? 4 -5.32 -12.211 1 98.31 117 ALA B O 1
ATOM 2185 N N . LYS B 1 118 ? 5.785 -6.562 -11.734 1 98.12 118 LYS B N 1
ATOM 2186 C CA . LYS B 1 118 ? 5.879 -7.141 -13.07 1 98.12 118 LYS B CA 1
ATOM 2187 C C . LYS B 1 118 ? 6.055 -8.656 -13.008 1 98.12 118 LYS B C 1
ATOM 2189 O O . LYS B 1 118 ? 6.805 -9.164 -12.18 1 98.12 118 LYS B O 1
ATOM 2194 N N . LEU B 1 119 ? 5.336 -9.305 -13.891 1 97.69 119 LEU B N 1
ATOM 2195 C CA . LEU B 1 119 ? 5.461 -10.75 -14.062 1 97.69 119 LEU B CA 1
ATOM 2196 C C . LEU B 1 119 ? 5.965 -11.086 -15.461 1 97.69 119 LEU B C 1
ATOM 2198 O O . LEU B 1 119 ? 5.477 -10.539 -16.453 1 97.69 119 LEU B O 1
ATOM 2202 N N . GLN B 1 120 ? 6.938 -11.922 -15.469 1 97.81 120 GLN B N 1
ATOM 2203 C CA . GLN B 1 120 ? 7.523 -12.305 -16.75 1 97.81 120 GLN B CA 1
ATOM 2204 C C . GLN B 1 120 ? 7.898 -13.789 -16.75 1 97.81 120 GLN B C 1
ATOM 2206 O O . GLN B 1 120 ? 8.539 -14.273 -15.82 1 97.81 120 GLN B O 1
ATOM 2211 N N . VAL B 1 121 ? 7.43 -14.469 -17.766 1 98.12 121 VAL B N 1
ATOM 2212 C CA . VAL B 1 121 ? 7.844 -15.859 -17.953 1 98.12 121 VAL B CA 1
ATOM 2213 C C . VAL B 1 121 ? 9.016 -15.93 -18.922 1 98.12 121 VAL B C 1
ATOM 2215 O O . VAL B 1 121 ? 8.914 -15.477 -20.062 1 98.12 121 VAL B O 1
ATOM 2218 N N . ASP B 1 122 ? 10.094 -16.469 -18.359 1 97.81 122 ASP B N 1
ATOM 2219 C CA . ASP B 1 122 ? 11.32 -16.562 -19.156 1 97.81 122 ASP B CA 1
ATOM 2220 C C . ASP B 1 122 ? 11.688 -15.203 -19.75 1 97.81 122 ASP B C 1
ATOM 2222 O O . ASP B 1 122 ? 11.852 -14.219 -19.031 1 97.81 122 ASP B O 1
ATOM 2226 N N . GLU B 1 123 ? 11.898 -15.117 -21.109 1 96.06 123 GLU B N 1
ATOM 2227 C CA . GLU B 1 123 ? 12.258 -13.875 -21.781 1 96.06 123 GLU B CA 1
ATOM 2228 C C . GLU B 1 123 ? 11.078 -13.297 -22.562 1 96.06 123 GLU B C 1
ATOM 2230 O O . GLU B 1 123 ? 11.266 -12.5 -23.484 1 96.06 123 GLU B O 1
ATOM 2235 N N . GLY B 1 124 ? 9.969 -13.727 -22.156 1 95.31 124 GLY B N 1
ATOM 2236 C CA . GLY B 1 124 ? 8.766 -13.234 -22.812 1 95.31 124 GLY B CA 1
ATOM 2237 C C . GLY B 1 124 ? 8.398 -11.82 -22.391 1 95.31 124 GLY B C 1
ATOM 2238 O O . GLY B 1 124 ? 9.18 -11.141 -21.734 1 95.31 124 GLY B O 1
ATOM 2239 N N . LYS B 1 125 ? 7.234 -11.453 -22.859 1 95.75 125 LYS B N 1
ATOM 2240 C CA . LYS B 1 125 ? 6.742 -10.117 -22.531 1 95.75 125 LYS B CA 1
ATOM 2241 C C . LYS B 1 125 ? 6.363 -10.008 -21.062 1 95.75 125 LYS B C 1
ATOM 2243 O O . LYS B 1 125 ? 5.648 -10.867 -20.531 1 95.75 125 LYS B O 1
ATOM 2248 N N . ALA B 1 126 ? 6.852 -8.984 -20.469 1 96.56 126 ALA B N 1
ATOM 2249 C CA . ALA B 1 126 ? 6.469 -8.727 -19.078 1 96.56 126 ALA B CA 1
ATOM 2250 C C . ALA B 1 126 ? 5.059 -8.156 -19 1 96.56 126 ALA B C 1
ATOM 2252 O O . ALA B 1 126 ? 4.652 -7.363 -19.859 1 96.56 126 ALA B O 1
ATOM 2253 N N . VAL B 1 127 ? 4.375 -8.492 -17.953 1 95.56 127 VAL B N 1
ATOM 2254 C CA . VAL B 1 127 ? 3.043 -7.973 -17.688 1 95.56 127 VAL B CA 1
ATOM 2255 C C . VAL B 1 127 ? 3.062 -7.152 -16.391 1 95.56 127 VAL B C 1
ATOM 2257 O O . VAL B 1 127 ? 3.535 -7.625 -15.359 1 95.56 127 VAL B O 1
ATOM 2260 N N . ASP B 1 128 ? 2.551 -5.953 -16.5 1 96.94 128 ASP B N 1
ATOM 2261 C CA . ASP B 1 128 ? 2.404 -5.133 -15.297 1 96.94 128 ASP B CA 1
ATOM 2262 C C . ASP B 1 128 ? 1.174 -5.547 -14.492 1 96.94 128 ASP B C 1
ATOM 2264 O O . ASP B 1 128 ? 0.084 -5.695 -15.047 1 96.94 128 ASP B O 1
ATOM 2268 N N . VAL B 1 129 ? 1.358 -5.668 -13.242 1 96.81 129 VAL B N 1
ATOM 2269 C CA . VAL B 1 129 ? 0.242 -6.047 -12.383 1 96.81 129 VAL B CA 1
ATOM 2270 C C . VAL B 1 129 ? 0.163 -5.098 -11.188 1 96.81 129 VAL B C 1
ATOM 2272 O O . VAL B 1 129 ? 1.19 -4.703 -10.633 1 96.81 129 VAL B O 1
ATOM 2275 N N . ALA B 1 130 ? -1.036 -4.812 -10.906 1 97.5 130 ALA B N 1
ATOM 2276 C CA . ALA B 1 130 ? -1.263 -3.926 -9.766 1 97.5 130 ALA B CA 1
ATOM 2277 C C . ALA B 1 130 ? -1.239 -4.703 -8.453 1 97.5 130 ALA B C 1
ATOM 2279 O O . ALA B 1 130 ? -1.751 -5.82 -8.383 1 97.5 130 ALA B O 1
ATOM 2280 N N . ILE B 1 131 ? -0.646 -4.043 -7.453 1 98.62 131 ILE B N 1
ATOM 2281 C CA . ILE B 1 131 ? -0.757 -4.566 -6.094 1 98.62 131 ILE B CA 1
ATOM 2282 C C . ILE B 1 131 ? -2.109 -4.18 -5.5 1 98.62 131 ILE B C 1
ATOM 2284 O O . ILE B 1 131 ? -2.473 -3.002 -5.48 1 98.62 131 ILE B O 1
ATOM 2288 N N . GLN B 1 132 ? -2.75 -5.148 -5.043 1 98.5 132 GLN B N 1
ATOM 2289 C CA . GLN B 1 132 ? -4.145 -4.934 -4.668 1 98.5 132 GLN B CA 1
ATOM 2290 C C . GLN B 1 132 ? -4.25 -4.34 -3.264 1 98.5 132 GLN B C 1
ATOM 2292 O O . GLN B 1 132 ? -5.004 -3.391 -3.041 1 98.5 132 GLN B O 1
ATOM 2297 N N . THR B 1 133 ? -3.596 -4.969 -2.365 1 98.75 133 THR B N 1
ATOM 2298 C CA . THR B 1 133 ? -3.699 -4.598 -0.958 1 98.75 133 THR B CA 1
ATOM 2299 C C . THR B 1 133 ? -2.443 -5.008 -0.196 1 98.75 133 THR B C 1
ATOM 2301 O O . THR B 1 133 ? -1.644 -5.805 -0.692 1 98.75 133 THR B O 1
ATOM 2304 N N . CYS B 1 134 ? -2.275 -4.379 0.955 1 98.75 134 CYS B N 1
ATOM 2305 C CA . CYS B 1 134 ? -1.248 -4.832 1.888 1 98.75 134 CYS B CA 1
ATOM 2306 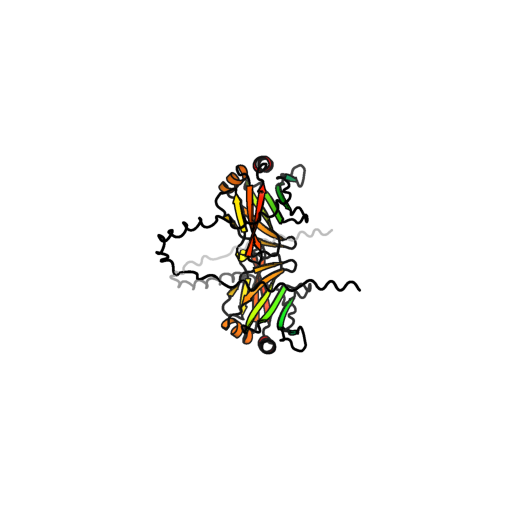C C . CYS B 1 134 ? -1.844 -5.102 3.264 1 98.75 134 CYS B C 1
ATOM 2308 O O . CYS B 1 134 ? -2.691 -4.344 3.738 1 98.75 134 CYS B O 1
ATOM 2310 N N . GLU B 1 135 ? -1.39 -6.207 3.807 1 97.88 135 GLU B N 1
ATOM 2311 C CA . GLU B 1 135 ? -1.757 -6.637 5.152 1 97.88 135 GLU B CA 1
ATOM 2312 C C . GLU B 1 135 ? -0.521 -6.836 6.027 1 97.88 135 GLU B C 1
ATOM 2314 O O . GLU B 1 135 ? 0.598 -6.531 5.605 1 97.88 135 GLU B O 1
ATOM 2319 N N . GLN B 1 136 ? -0.763 -7.398 7.254 1 96.25 136 GLN B N 1
ATOM 2320 C CA . GLN B 1 136 ? 0.325 -7.504 8.219 1 96.25 136 GLN B CA 1
ATOM 2321 C C . GLN B 1 136 ? 1.45 -8.391 7.684 1 96.25 136 GLN B C 1
ATOM 2323 O O . GLN B 1 136 ? 2.625 -8.141 7.965 1 96.25 136 GLN B O 1
ATOM 2328 N N . ARG B 1 137 ? 1.103 -9.297 6.867 1 95.5 137 ARG B N 1
ATOM 2329 C CA . ARG B 1 137 ? 2.084 -10.289 6.438 1 95.5 137 ARG B CA 1
ATOM 2330 C C . ARG B 1 137 ? 2.713 -9.898 5.105 1 95.5 137 ARG B C 1
ATOM 2332 O O . ARG B 1 137 ? 3.643 -10.555 4.633 1 95.5 137 ARG B O 1
ATOM 2339 N N . GLY B 1 138 ? 2.152 -8.844 4.465 1 97.69 138 GLY B N 1
ATOM 2340 C CA . GLY B 1 138 ? 2.689 -8.406 3.188 1 97.69 138 GLY B CA 1
ATOM 2341 C C . GLY B 1 138 ? 1.641 -7.789 2.279 1 97.69 138 GLY B C 1
ATOM 2342 O O . GLY B 1 138 ? 0.536 -7.469 2.725 1 97.69 138 GLY B O 1
ATOM 2343 N N . CYS B 1 139 ? 2.094 -7.637 1.032 1 98.69 139 CYS B N 1
ATOM 2344 C CA . CYS B 1 139 ? 1.227 -7.094 -0.006 1 98.69 139 CYS B CA 1
ATOM 2345 C C . CYS B 1 139 ? 0.787 -8.18 -0.979 1 98.69 139 CYS B C 1
ATOM 2347 O O . CYS B 1 139 ? 1.479 -9.188 -1.146 1 98.69 139 CYS B O 1
ATOM 2349 N N . TYR B 1 140 ? -0.327 -7.863 -1.648 1 98.75 140 TYR B N 1
ATOM 2350 C CA . TYR B 1 140 ? -0.933 -8.969 -2.387 1 98.75 140 TYR B CA 1
ATOM 2351 C C . TYR B 1 140 ? -1.392 -8.516 -3.768 1 98.75 140 TYR B C 1
ATOM 2353 O O . TYR B 1 140 ? -1.926 -7.41 -3.92 1 98.75 140 TYR B O 1
ATOM 2361 N N . ILE B 1 141 ? -1.157 -9.375 -4.633 1 98.25 141 ILE B N 1
ATOM 2362 C CA . ILE B 1 141 ? -1.774 -9.352 -5.953 1 98.25 141 ILE B CA 1
ATOM 2363 C C . ILE B 1 141 ? -2.799 -10.477 -6.066 1 98.25 141 ILE B C 1
ATOM 2365 O O . ILE B 1 141 ? -2.516 -11.625 -5.703 1 98.25 141 ILE B O 1
ATOM 2369 N N . ASN B 1 142 ? -3.924 -10.148 -6.445 1 97.06 142 ASN B N 1
ATOM 2370 C CA . ASN B 1 142 ? -4.98 -11.117 -6.723 1 97.06 142 ASN B CA 1
ATOM 2371 C C . ASN B 1 142 ? -5.535 -10.953 -8.133 1 97.06 142 ASN B C 1
ATOM 2373 O O . ASN B 1 142 ? -6.262 -10 -8.414 1 97.06 142 ASN B O 1
ATOM 2377 N N . ALA B 1 143 ? -5.172 -11.883 -8.984 1 92.94 143 ALA B N 1
ATOM 2378 C CA . ALA B 1 143 ? -5.5 -11.672 -10.391 1 92.94 143 ALA B CA 1
ATOM 2379 C C . ALA B 1 143 ? -5.84 -12.992 -11.078 1 92.94 143 ALA B C 1
ATOM 2381 O O . ALA B 1 143 ? -5.18 -14.008 -10.844 1 92.94 143 ALA B O 1
ATOM 2382 N N . PRO B 1 144 ? -6.895 -12.961 -11.93 1 94.56 144 PRO B N 1
ATOM 2383 C CA . PRO B 1 144 ? -7.094 -14.117 -12.797 1 94.56 144 PRO B CA 1
ATOM 2384 C C . PRO B 1 144 ? -5.926 -14.344 -13.766 1 94.56 144 PRO B C 1
ATOM 2386 O O . PRO B 1 144 ? -5.305 -13.375 -14.211 1 94.56 144 PRO B O 1
ATOM 2389 N N . ILE B 1 145 ? -5.711 -15.617 -14.039 1 95.31 145 ILE B N 1
ATOM 2390 C CA . ILE B 1 145 ? -4.652 -15.961 -14.984 1 95.31 145 ILE B CA 1
ATOM 2391 C C . ILE B 1 145 ? -5.25 -16.188 -16.375 1 95.31 145 ILE B C 1
ATOM 2393 O O . ILE B 1 145 ? -6.031 -17.109 -16.578 1 95.31 145 ILE B O 1
ATOM 2397 N N . ALA B 1 146 ? -4.801 -15.336 -17.281 1 92.94 146 ALA B N 1
ATOM 2398 C CA . ALA B 1 146 ? -5.254 -15.492 -18.656 1 92.94 146 ALA B CA 1
ATOM 2399 C C . ALA B 1 146 ? -4.719 -16.781 -19.266 1 92.94 146 ALA B C 1
ATOM 2401 O O . ALA B 1 146 ? -3.664 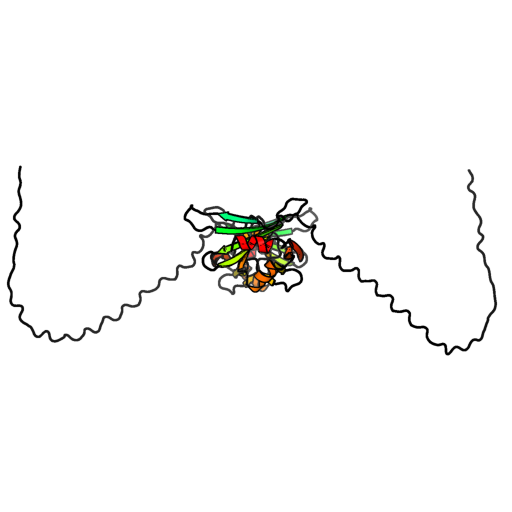-17.281 -18.859 1 92.94 146 ALA B O 1
ATOM 2402 N N . ALA B 1 147 ? -5.43 -17.266 -20.281 1 93.81 147 ALA B N 1
ATOM 2403 C CA . ALA B 1 147 ? -5.102 -18.547 -20.906 1 93.81 147 ALA B CA 1
ATOM 2404 C C . ALA B 1 147 ? -3.695 -18.516 -21.5 1 93.81 147 ALA B C 1
ATOM 2406 O O . ALA B 1 147 ? -2.969 -19.516 -21.438 1 93.81 147 ALA B O 1
ATOM 2407 N N . ASP B 1 148 ? -3.332 -17.453 -22.125 1 95.06 148 ASP B N 1
ATOM 2408 C CA . ASP B 1 148 ? -2.014 -17.359 -22.734 1 95.06 148 ASP B CA 1
ATOM 2409 C C . ASP B 1 148 ? -0.908 -17.375 -21.688 1 95.06 148 ASP B C 1
ATOM 2411 O O . ASP B 1 148 ? 0.149 -17.969 -21.891 1 95.06 148 ASP B O 1
ATOM 2415 N N . ILE B 1 149 ? -1.201 -16.719 -20.594 1 95.38 149 ILE B N 1
ATOM 2416 C CA . ILE B 1 149 ? -0.236 -16.703 -19.5 1 95.38 149 ILE B CA 1
ATOM 2417 C C . ILE B 1 149 ? -0.114 -18.094 -18.891 1 95.38 149 ILE B C 1
ATOM 2419 O O . ILE B 1 149 ? 0.991 -18.562 -18.594 1 95.38 149 ILE B O 1
ATOM 2423 N N . LEU B 1 150 ? -1.244 -18.703 -18.719 1 96.31 150 LEU B N 1
ATOM 2424 C CA . LEU B 1 150 ? -1.222 -20.062 -18.188 1 96.31 150 LEU B CA 1
ATOM 2425 C C . LEU B 1 150 ? -0.381 -20.969 -19.078 1 96.31 150 LEU B C 1
ATOM 2427 O O . LEU B 1 150 ? 0.401 -21.781 -18.578 1 96.31 150 LEU B O 1
ATOM 2431 N N . ALA B 1 151 ? -0.555 -20.859 -20.344 1 97.06 151 ALA B N 1
ATOM 2432 C CA . ALA B 1 151 ? 0.226 -21.656 -21.281 1 97.06 151 ALA B CA 1
ATOM 2433 C C . ALA B 1 151 ? 1.719 -21.375 -21.141 1 97.06 151 ALA B C 1
ATOM 2435 O O . ALA B 1 151 ? 2.535 -22.312 -21.172 1 97.06 151 ALA B O 1
ATOM 2436 N N . GLN B 1 152 ? 2.057 -20.156 -20.938 1 97.69 152 GLN B N 1
ATOM 2437 C CA . GLN B 1 152 ? 3.451 -19.781 -20.734 1 97.69 152 GLN B CA 1
ATOM 2438 C C . GLN B 1 152 ? 3.998 -20.375 -19.438 1 97.69 152 GLN B C 1
ATOM 2440 O O . GLN B 1 152 ? 5.137 -20.828 -19.391 1 97.69 152 GLN B O 1
ATOM 2445 N N . LEU B 1 153 ? 3.197 -20.344 -18.422 1 97.69 153 LEU B N 1
ATOM 2446 C CA . LEU B 1 153 ? 3.605 -20.891 -17.125 1 97.69 153 LEU B CA 1
ATOM 2447 C C . LEU B 1 153 ? 3.84 -22.391 -17.219 1 97.69 153 LEU B C 1
ATOM 2449 O O . LEU B 1 153 ? 4.781 -22.922 -16.625 1 97.69 153 LEU B O 1
ATOM 2453 N N . LYS B 1 154 ? 3.107 -23.047 -18 1 97.81 154 LYS B N 1
ATOM 2454 C CA . LYS B 1 154 ? 3.211 -24.5 -18.141 1 97.81 154 LYS B CA 1
ATOM 2455 C C . LYS B 1 154 ? 4.453 -24.891 -18.953 1 97.81 154 LYS B C 1
ATOM 2457 O O . LYS B 1 154 ? 5.078 -25.906 -18.672 1 97.81 154 LYS B O 1
ATOM 2462 N N . SER B 1 155 ? 4.77 -24.109 -19.891 1 97.62 155 SER B N 1
ATOM 2463 C CA . SER B 1 155 ? 5.832 -24.484 -20.812 1 97.62 155 SER B CA 1
ATOM 2464 C C . SER B 1 155 ? 7.145 -23.797 -20.469 1 97.62 155 SER B C 1
ATOM 2466 O O . SER B 1 155 ? 8.203 -24.172 -20.969 1 97.62 155 SER B O 1
ATOM 2468 N N . GLY B 1 156 ? 7.004 -22.781 -19.625 1 97.56 156 GLY B N 1
ATOM 2469 C CA . GLY B 1 156 ? 8.172 -21.969 -19.312 1 97.56 156 GLY B CA 1
ATOM 2470 C C . GLY B 1 156 ? 9.117 -22.625 -18.328 1 97.56 156 GLY B C 1
ATOM 2471 O O . GLY B 1 156 ? 8.781 -23.656 -17.719 1 97.56 156 GLY B O 1
ATOM 2472 N N . LYS B 1 157 ? 10.336 -21.953 -18.141 1 97.25 157 LYS B N 1
ATOM 2473 C CA . LYS B 1 157 ? 11.359 -22.453 -17.219 1 97.25 157 LYS B CA 1
ATOM 2474 C C . LYS B 1 157 ? 11.344 -21.656 -15.914 1 97.25 157 LYS B C 1
ATOM 2476 O O . LYS B 1 157 ? 11.609 -22.219 -14.844 1 97.25 157 LYS B O 1
ATOM 2481 N N . GLN B 1 158 ? 11.023 -20.406 -16.141 1 96.62 158 GLN B N 1
ATOM 2482 C CA . GLN B 1 158 ? 11.07 -19.547 -14.945 1 96.62 158 GLN B CA 1
ATOM 2483 C C . GLN B 1 158 ? 10.016 -18.453 -15.016 1 96.62 158 GLN B C 1
ATOM 2485 O O . GLN B 1 158 ? 9.805 -17.844 -16.078 1 96.62 158 GLN B O 1
ATOM 2490 N N . LEU B 1 159 ? 9.422 -18.203 -13.82 1 97.25 159 LEU B N 1
ATOM 2491 C CA . LEU B 1 159 ? 8.648 -17 -13.594 1 97.25 159 LEU B CA 1
ATOM 2492 C C . LEU B 1 159 ? 9.469 -15.953 -12.852 1 97.25 159 LEU B C 1
ATOM 2494 O O . LEU B 1 159 ? 10 -16.219 -11.773 1 97.25 159 LEU B O 1
ATOM 2498 N N . LYS B 1 160 ? 9.586 -14.781 -13.414 1 97.12 160 LYS B N 1
ATOM 2499 C CA . LYS B 1 160 ? 10.227 -13.656 -12.75 1 97.12 160 LYS B CA 1
ATOM 2500 C C . LYS B 1 160 ? 9.195 -12.695 -12.164 1 97.12 160 LYS B C 1
ATOM 2502 O O . LYS B 1 160 ? 8.352 -12.172 -12.891 1 97.12 160 LYS B O 1
ATOM 2507 N N . VAL B 1 161 ? 9.281 -12.539 -10.875 1 97.25 161 VAL B N 1
ATOM 2508 C CA . VAL B 1 161 ? 8.477 -11.547 -10.164 1 97.25 161 VAL B CA 1
ATOM 2509 C C . VAL B 1 161 ? 9.336 -10.344 -9.797 1 97.25 161 VAL B C 1
ATOM 2511 O O . VAL B 1 161 ? 10.305 -10.477 -9.039 1 97.25 161 VAL B O 1
ATOM 2514 N N . SER B 1 162 ? 8.93 -9.18 -10.305 1 97.81 162 SER B N 1
ATOM 2515 C CA . SER B 1 162 ? 9.734 -7.984 -10.047 1 97.81 162 SER B CA 1
ATOM 2516 C C . SER B 1 162 ? 8.914 -6.91 -9.336 1 97.81 162 SER B C 1
ATOM 2518 O O . SER B 1 162 ? 7.742 -6.703 -9.656 1 97.81 162 SER B O 1
ATOM 2520 N N . PHE B 1 163 ? 9.562 -6.238 -8.469 1 98.06 163 PHE B N 1
ATOM 2521 C CA . PHE B 1 163 ? 8.992 -5.117 -7.73 1 98.06 163 PHE B CA 1
ATOM 2522 C C . PHE B 1 163 ? 10.078 -4.145 -7.293 1 98.06 163 PHE B C 1
ATOM 2524 O O . PHE B 1 163 ? 11.273 -4.461 -7.375 1 98.06 163 PHE B O 1
ATOM 2531 N N . GLN B 1 164 ? 9.625 -2.955 -6.82 1 98.06 164 GLN B N 1
ATOM 2532 C CA . GLN B 1 164 ? 10.578 -1.938 -6.395 1 98.06 164 GLN B CA 1
ATOM 2533 C C . GLN B 1 164 ? 10.422 -1.625 -4.91 1 98.06 164 GLN B C 1
ATOM 2535 O O . GLN B 1 164 ? 9.305 -1.582 -4.391 1 98.06 164 GLN B O 1
ATOM 2540 N N . ASN B 1 165 ? 11.586 -1.401 -4.289 1 96.81 165 ASN B N 1
ATOM 2541 C CA . ASN B 1 165 ? 11.531 -0.814 -2.953 1 96.81 165 ASN B CA 1
ATOM 2542 C C . ASN B 1 165 ? 11.453 0.708 -3.014 1 96.81 165 ASN B C 1
ATOM 2544 O O . ASN B 1 165 ? 11.359 1.287 -4.098 1 96.81 165 ASN B O 1
ATOM 2548 N N . LEU B 1 166 ? 11.492 1.375 -1.834 1 96.06 166 LEU B N 1
ATOM 2549 C CA . LEU B 1 166 ? 11.312 2.822 -1.815 1 96.06 166 LEU B CA 1
ATOM 2550 C C . LEU B 1 166 ? 12.539 3.529 -2.381 1 96.06 166 LEU B C 1
ATOM 2552 O O . LEU B 1 166 ? 12.461 4.695 -2.779 1 96.06 166 LEU B O 1
ATOM 2556 N N . ALA B 1 167 ? 13.648 2.885 -2.367 1 96.5 167 ALA B N 1
ATOM 2557 C CA . ALA B 1 167 ? 14.859 3.434 -2.973 1 96.5 167 ALA B CA 1
ATOM 2558 C C . ALA B 1 167 ? 14.82 3.301 -4.492 1 96.5 167 ALA B C 1
ATOM 2560 O O . ALA B 1 167 ? 15.805 3.609 -5.172 1 96.5 167 ALA B O 1
ATOM 2561 N N . LYS B 1 168 ? 13.75 2.777 -5.039 1 96.25 168 LYS B N 1
ATOM 2562 C CA . LYS B 1 168 ? 13.492 2.6 -6.465 1 96.25 168 LYS B CA 1
ATOM 2563 C C . LYS B 1 168 ? 14.406 1.53 -7.059 1 96.25 168 LYS B C 1
ATOM 2565 O O . LYS B 1 168 ? 14.672 1.529 -8.266 1 96.25 168 LYS B O 1
ATOM 2570 N N . GLU B 1 169 ? 14.945 0.77 -6.172 1 97 169 GLU B N 1
ATOM 2571 C CA . GLU B 1 169 ? 15.672 -0.417 -6.621 1 97 169 GLU B CA 1
ATOM 2572 C C . GLU B 1 169 ? 14.703 -1.523 -7.035 1 97 169 GLU B C 1
ATOM 2574 O O . GLU B 1 169 ? 13.789 -1.873 -6.289 1 97 169 GLU B O 1
ATOM 2579 N N . THR B 1 170 ? 14.984 -2.053 -8.227 1 97.44 170 THR B N 1
ATOM 2580 C CA . THR B 1 170 ? 14.164 -3.16 -8.703 1 97.44 170 THR B CA 1
ATOM 2581 C C . THR B 1 170 ? 14.703 -4.492 -8.195 1 97.44 170 THR B C 1
ATOM 2583 O O . THR B 1 170 ? 15.891 -4.793 -8.367 1 97.44 170 THR B O 1
ATOM 2586 N N . ILE B 1 171 ? 13.93 -5.203 -7.559 1 95.5 171 ILE B N 1
ATOM 2587 C CA . ILE B 1 171 ? 14.234 -6.551 -7.098 1 95.5 171 ILE B CA 1
ATOM 2588 C C . ILE B 1 171 ? 13.508 -7.574 -7.965 1 95.5 171 ILE B C 1
ATOM 2590 O O . ILE B 1 171 ? 12.297 -7.477 -8.164 1 95.5 171 ILE B O 1
ATOM 2594 N N . THR B 1 172 ? 14.164 -8.523 -8.508 1 96.25 172 THR B N 1
ATOM 2595 C CA . THR B 1 172 ? 13.578 -9.578 -9.336 1 96.25 172 THR B CA 1
ATOM 2596 C C . THR B 1 172 ? 13.805 -10.945 -8.695 1 96.25 172 THR B C 1
ATOM 2598 O O . THR B 1 172 ? 14.945 -11.32 -8.406 1 96.25 172 THR B O 1
ATOM 2601 N N . ILE B 1 173 ? 12.781 -11.641 -8.516 1 94.44 173 ILE B N 1
ATOM 2602 C CA . ILE B 1 173 ? 12.812 -12.961 -7.895 1 94.44 173 ILE B CA 1
ATOM 2603 C C . ILE B 1 173 ? 12.453 -14.023 -8.93 1 94.44 173 ILE B C 1
ATOM 2605 O O . ILE B 1 173 ? 11.312 -14.094 -9.391 1 94.44 173 ILE B O 1
ATOM 2609 N N . PRO B 1 174 ? 13.375 -14.875 -9.273 1 93.81 174 PRO B N 1
ATOM 2610 C CA . PRO B 1 174 ? 13.062 -15.992 -10.164 1 93.81 174 PRO B CA 1
ATOM 2611 C C . PRO B 1 174 ? 12.438 -17.172 -9.43 1 93.81 174 PRO B C 1
ATOM 2613 O O . PRO B 1 174 ? 12.922 -17.578 -8.367 1 93.81 174 PRO B O 1
ATOM 2616 N N . MET B 1 175 ? 11.391 -17.641 -10.008 1 94.25 175 MET B N 1
ATOM 2617 C CA . MET B 1 175 ? 10.727 -18.828 -9.477 1 94.25 175 MET B CA 1
ATOM 2618 C C . MET B 1 175 ? 10.688 -19.938 -10.523 1 94.25 175 MET B C 1
ATOM 2620 O O . MET B 1 175 ? 10.094 -19.781 -11.594 1 94.25 175 MET B O 1
ATOM 2624 N N . PRO B 1 176 ? 11.258 -21.078 -10.172 1 95.88 176 PRO B N 1
ATOM 2625 C CA . PRO B 1 176 ? 11.289 -22.172 -11.164 1 95.88 176 PRO B CA 1
ATOM 2626 C C . PRO B 1 176 ? 9.891 -22.688 -11.508 1 95.88 176 PRO B C 1
ATOM 2628 O O . PRO B 1 176 ? 9.023 -22.766 -10.641 1 95.88 176 PRO B O 1
ATOM 2631 N N . LEU B 1 177 ? 9.781 -23.094 -12.836 1 97 177 LEU B N 1
ATOM 2632 C CA . LEU B 1 177 ? 8.492 -23.578 -13.328 1 97 177 LEU B CA 1
ATOM 2633 C C . LEU B 1 177 ? 8.586 -25.031 -13.766 1 97 177 LEU B C 1
ATOM 2635 O O . LEU B 1 177 ? 7.652 -25.562 -14.367 1 97 177 LEU B O 1
ATOM 2639 N N . ASN B 1 178 ? 9.672 -25.734 -13.469 1 94.31 178 ASN B N 1
ATOM 2640 C CA . ASN B 1 178 ? 9.977 -27.047 -14.031 1 94.31 178 ASN B CA 1
ATOM 2641 C C . ASN B 1 178 ? 8.875 -28.062 -13.719 1 94.31 178 ASN B C 1
ATOM 2643 O O . ASN B 1 178 ? 8.578 -28.938 -14.531 1 94.31 178 ASN B O 1
ATOM 2647 N N . ASP B 1 179 ? 8.344 -28 -12.609 1 95.62 179 ASP B N 1
ATOM 2648 C CA . ASP B 1 179 ? 7.305 -28.953 -12.234 1 95.62 179 ASP B CA 1
ATOM 2649 C C . ASP B 1 179 ? 5.922 -28.312 -12.258 1 95.62 179 ASP B C 1
ATOM 2651 O O . ASP B 1 179 ? 4.941 -28.922 -11.828 1 95.62 179 ASP B O 1
ATOM 2655 N N . PHE B 1 180 ? 5.844 -27.141 -12.703 1 97.56 180 PHE B N 1
ATOM 2656 C CA . PHE B 1 180 ? 4.605 -26.375 -12.672 1 97.56 180 PHE B CA 1
ATOM 2657 C C . PHE B 1 180 ? 3.482 -27.141 -13.367 1 97.56 180 PHE B C 1
ATOM 2659 O O . PHE B 1 180 ? 2.408 -27.328 -12.797 1 97.56 180 PHE B O 1
ATOM 2666 N N . ALA B 1 181 ? 3.68 -27.516 -14.617 1 97.75 181 ALA B N 1
ATOM 2667 C CA . ALA B 1 181 ? 2.641 -28.156 -15.422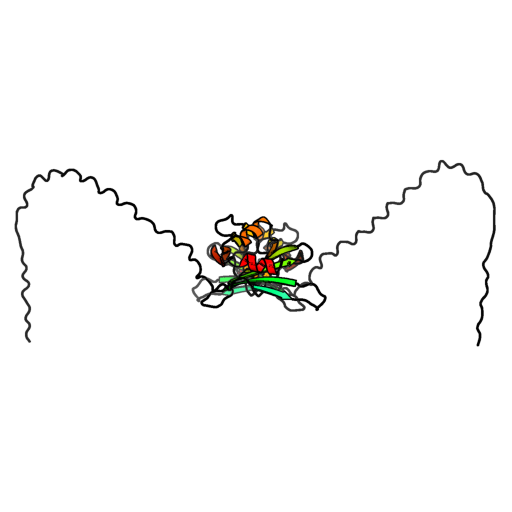 1 97.75 181 ALA B CA 1
ATOM 2668 C C . ALA B 1 181 ? 2.137 -29.438 -14.742 1 97.75 181 ALA B C 1
ATOM 2670 O O . ALA B 1 181 ? 0.929 -29.672 -14.672 1 97.75 181 ALA B O 1
ATOM 2671 N N . THR B 1 182 ? 3.059 -30.203 -14.297 1 97.38 182 THR B N 1
ATOM 2672 C CA . THR B 1 182 ? 2.721 -31.469 -13.641 1 97.38 182 THR B CA 1
ATOM 2673 C C . THR B 1 182 ? 1.857 -31.219 -12.406 1 97.38 182 THR B C 1
ATOM 2675 O O . THR B 1 182 ? 0.847 -31.891 -12.203 1 97.38 182 THR B O 1
ATOM 2678 N N . VAL B 1 183 ? 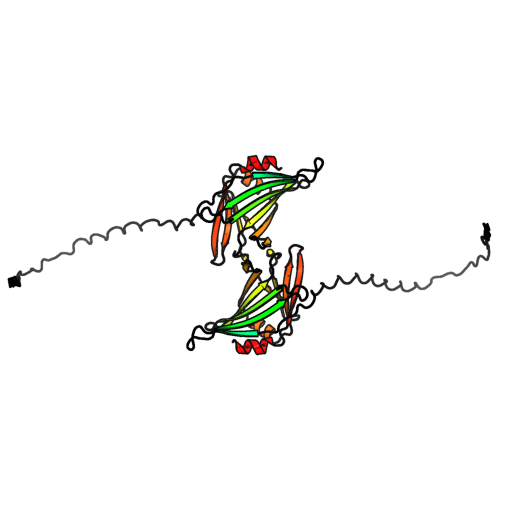2.234 -30.25 -11.625 1 96.81 183 VAL B N 1
ATOM 2679 C CA . VAL B 1 183 ? 1.521 -29.969 -10.383 1 96.81 183 VAL B CA 1
ATOM 2680 C C . VAL B 1 183 ? 0.18 -29.312 -10.695 1 96.81 183 VAL B C 1
ATOM 2682 O O . VAL B 1 183 ? -0.825 -29.594 -10.031 1 96.81 183 VAL B O 1
ATOM 2685 N N . TYR B 1 184 ? 0.147 -28.438 -11.711 1 96.88 184 TYR B N 1
ATOM 2686 C CA . TYR B 1 184 ? -1.102 -27.797 -12.109 1 96.88 184 TYR B CA 1
ATOM 2687 C C . TYR B 1 184 ? -2.143 -28.828 -12.516 1 96.88 184 TYR B C 1
ATOM 2689 O O . TYR B 1 184 ? -3.332 -28.672 -12.227 1 96.88 184 TYR B O 1
ATOM 2697 N N . ASP B 1 185 ? -1.741 -29.859 -13.164 1 95.06 185 ASP B N 1
ATOM 2698 C CA . ASP B 1 185 ? -2.643 -30.922 -13.617 1 95.06 185 ASP B CA 1
ATOM 2699 C C . ASP B 1 185 ? -3.344 -31.594 -12.438 1 95.06 185 ASP B C 1
ATOM 2701 O O . ASP B 1 185 ? -4.414 -32.188 -12.602 1 95.06 185 ASP B O 1
ATOM 2705 N N . LYS B 1 186 ? -2.777 -31.469 -11.328 1 93.19 186 LYS B N 1
ATOM 2706 C CA . LYS B 1 186 ? -3.354 -32.094 -10.141 1 93.19 186 LYS B CA 1
ATOM 2707 C C . LYS B 1 186 ? -4.492 -31.266 -9.57 1 93.19 186 LYS B C 1
ATOM 2709 O O . LYS B 1 186 ? -5.289 -31.75 -8.766 1 93.19 186 LYS B O 1
ATOM 2714 N N . ILE B 1 187 ? -4.551 -30 -9.945 1 92.38 187 ILE B N 1
ATOM 2715 C CA . ILE B 1 187 ? -5.512 -29.141 -9.266 1 92.38 187 ILE B CA 1
ATOM 2716 C C . ILE B 1 187 ? -6.559 -28.641 -10.258 1 92.38 187 ILE B C 1
ATOM 2718 O O . ILE B 1 187 ? -7.582 -28.078 -9.867 1 92.38 187 ILE B O 1
ATOM 2722 N N . LYS B 1 188 ? -6.426 -28.75 -11.5 1 88.44 188 LYS B N 1
ATOM 2723 C CA . LYS B 1 188 ? -7.32 -28.203 -12.523 1 88.44 188 LYS B CA 1
ATOM 2724 C C . LYS B 1 188 ? -8.625 -28.984 -12.586 1 88.44 188 LYS B C 1
ATOM 2726 O O . LYS B 1 188 ? -8.672 -30.156 -12.195 1 88.44 188 LYS B O 1
#

pLDDT: mean 76.01, std 28.28, range [22.84, 98.75]

Organism: NCBI:txid2511166

Sequence (376 aa):
MKIVAKSLVVLLTALGVAGAGHAQAPKAKNAPAAAPAPAQPTAPQQADAPPGSNTGWVARCTSASRDAPLECAMEQTAVLTKTGQLIVLVNIRVAADTRTPVALIQLPLGLNLPVGAKLQVDEGKAVDVAIQTCEQRGCYINAPIAADILAQLKSGKQLKVSFQNLAKETITIPMPLNDFATVYDKIKMKIVAKSLVVLLTALGVAGAGHAQAPKAKNAPAAAPAPAQPTAPQQADAPPGSNTGWVARCTSASRDAPLECAMEQTAVLTKTGQLIVLVNIRVAADTRTPVALIQLPLGLNLPVGAKLQVDEGKAVDVAIQTCEQRGCYINAPIAADILAQLKSGKQLKVSFQNLAKETITIPMPLNDFATVYDKIK